Protein AF-A0A2R6JAS1-F1 (afdb_monomer_lite)

Foldseek 3Di:
DDDDDDDDDDDDDDDDDDDDDDDDPPPPPPDPPPDQDPVLLVVLVVLLVVLVVVLVVVLVVLVVQCVPDPDLLSLLLSLVVLLVVLLVVLVVLVVVLVVLVVCVVVVVDDPSNSLSVLLSSLSNLVSSLVSLVVSLVSVVPGDPVSNVVSVHDSVSSVVSSVSSDVSSDDVSVVSNCVSVPDDDDDDQDFDFDDDPLQKTWTWGQDPVRDIDIDIDRPDDQPWLVSLLVVLVVLLVVLCVLCVVVVRSVQLVVLVVLSVVLVVCVVVVVGVSSNVSSVVSNVSSVVSNVVVVVVVVD

Radius of gyration: 31.48 Å; chains: 1; bounding box: 97×40×81 Å

pLDDT: mean 71.3, std 21.75, range [27.28, 97.25]

Secondary structure (DSSP, 8-state):
----PPP---------------------------S--HHHHHHHHHHHHHHHHHHHHHHHHHHHHHHH--SHHHHHHHHHHHHHHHHHHHHHHHHHHHHHHHHHHHT-S-HHHHHHHHHHHHHHHHHHHHHHHHHHHHHHTS-HHHHHHTT--HHHHHHHHHHHHHHSTHHHHHHHHHHHT--SSS--EEEEEEETTTEEEEEEE-TTS-EEEEEEE----SSHHHHHHHHHHHHHHHHHHHHHHT-TTTTHHHHHHHHHHHHHHHTT-HHHHHHHHHHHHHHHHHHHHHHHHTT--

Sequence (297 aa):
MNRSGPIVALLVVVGTLVVPAAGVVAQDESTSNDEVAPGERLSGVVGVQAAELEGEIETRAYEAEIEAAESDDERAERVAERTEQLDERLADLREERAELLEERREGELTEGEYRAEIAALEAETDTVQAQLNETNETAAGLPEETLAANGVDATAIRTLGQEADNLSGAEVSALARSIAGNETGEVDVEVAVQRGNGVVEVAVERENGEREVETEFEGEPDNASEAVALAETRVAFAEERLNDSGNASELADARATLEAADAALENGSEERALELAEEASETAEEAVEEREDEREE

Structure (mmCIF, N/CA/C/O backbone):
data_AF-A0A2R6JAS1-F1
#
_entry.id   AF-A0A2R6JAS1-F1
#
loop_
_atom_site.group_PDB
_atom_site.id
_atom_site.type_symbol
_atom_site.label_atom_id
_atom_site.label_alt_id
_atom_site.label_comp_id
_atom_site.label_asym_id
_atom_site.label_entity_id
_atom_site.label_seq_id
_atom_site.pdbx_PDB_ins_code
_atom_site.Cartn_x
_atom_site.Cartn_y
_atom_site.Cartn_z
_atom_site.occupancy
_atom_site.B_iso_or_equiv
_atom_site.auth_seq_id
_atom_site.auth_comp_id
_atom_site.auth_asym_id
_atom_site.auth_atom_id
_atom_site.pdbx_PDB_model_num
ATOM 1 N N . MET A 1 1 ? -43.463 -18.014 -24.842 1.00 35.56 1 MET A N 1
ATOM 2 C CA . MET A 1 1 ? -43.285 -18.011 -26.311 1.00 35.56 1 MET A CA 1
ATOM 3 C C . MET A 1 1 ? -42.970 -16.588 -26.753 1.00 35.56 1 MET A C 1
ATOM 5 O O . MET A 1 1 ? -43.820 -15.736 -26.563 1.00 35.56 1 MET A O 1
ATOM 9 N N . ASN A 1 2 ? -41.737 -16.396 -27.241 1.00 35.38 2 ASN A N 1
ATOM 10 C CA . ASN A 1 2 ? -41.169 -15.373 -28.148 1.00 35.38 2 ASN A CA 1
ATOM 11 C C . ASN A 1 2 ? -41.574 -13.896 -27.946 1.00 35.38 2 ASN A C 1
ATOM 13 O O . ASN A 1 2 ? -42.734 -13.546 -28.101 1.00 35.38 2 ASN A O 1
ATOM 17 N N . ARG A 1 3 ? -40.662 -13.014 -27.500 1.00 43.41 3 ARG A N 1
ATOM 18 C CA . ARG A 1 3 ? -39.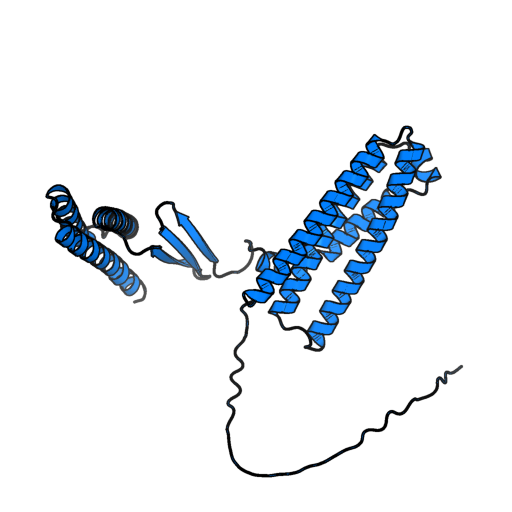557 -12.342 -28.241 1.00 43.41 3 ARG A CA 1
ATOM 19 C C . ARG A 1 3 ? -40.031 -11.482 -29.418 1.00 43.41 3 ARG A C 1
ATOM 21 O O . ARG A 1 3 ? -40.365 -12.040 -30.456 1.00 43.41 3 ARG A O 1
ATOM 28 N N . SER A 1 4 ? -39.897 -10.159 -29.276 1.00 43.59 4 SER A N 1
ATOM 29 C CA . SER A 1 4 ? -39.594 -9.228 -30.379 1.00 43.59 4 SER A CA 1
ATOM 30 C C . SER A 1 4 ? -39.392 -7.803 -29.842 1.00 43.59 4 SER A C 1
ATOM 32 O O . SER A 1 4 ? -40.363 -7.085 -29.615 1.00 43.59 4 SER A O 1
ATOM 34 N N . GLY A 1 5 ? -38.129 -7.420 -29.627 1.00 40.50 5 GLY A N 1
ATOM 35 C CA . GLY A 1 5 ? -37.699 -6.021 -29.519 1.00 40.50 5 GLY A CA 1
ATOM 36 C C . GLY A 1 5 ? -37.338 -5.470 -30.911 1.00 40.50 5 GLY A C 1
ATOM 37 O O . GLY A 1 5 ? -36.976 -6.261 -31.787 1.00 40.50 5 GLY A O 1
ATOM 38 N N . PRO A 1 6 ? -37.490 -4.157 -31.160 1.00 55.59 6 PRO A N 1
ATOM 39 C CA . PRO A 1 6 ? -37.300 -3.572 -32.481 1.00 55.59 6 PRO A CA 1
ATOM 40 C C . PRO A 1 6 ? -35.820 -3.403 -32.853 1.00 55.59 6 PRO A C 1
ATOM 42 O O . PRO A 1 6 ? -35.007 -2.913 -32.079 1.00 55.59 6 PRO A O 1
ATOM 45 N N . ILE A 1 7 ? -35.525 -3.790 -34.093 1.00 42.62 7 ILE A N 1
ATOM 46 C CA . ILE A 1 7 ? -34.269 -3.600 -34.821 1.00 42.62 7 ILE A CA 1
ATOM 47 C C . ILE A 1 7 ? -34.120 -2.112 -35.159 1.00 42.62 7 ILE A C 1
ATOM 49 O O . ILE A 1 7 ? -34.937 -1.571 -35.907 1.00 42.62 7 ILE A O 1
ATOM 53 N N . VAL A 1 8 ? -33.069 -1.462 -34.659 1.00 39.56 8 VAL A N 1
ATOM 54 C CA . VAL A 1 8 ? -32.594 -0.181 -35.197 1.00 39.56 8 VAL A CA 1
ATOM 55 C C . VAL A 1 8 ? -31.454 -0.492 -36.157 1.00 39.56 8 VAL A C 1
ATOM 57 O O . VAL A 1 8 ? -30.347 -0.837 -35.760 1.00 39.56 8 VAL A O 1
ATOM 60 N N . ALA A 1 9 ? -31.776 -0.431 -37.446 1.00 38.94 9 ALA A N 1
ATOM 61 C CA . ALA A 1 9 ? -30.828 -0.541 -38.540 1.00 38.94 9 ALA A CA 1
ATOM 62 C C . ALA A 1 9 ? -30.083 0.793 -38.694 1.00 38.94 9 ALA A C 1
ATOM 64 O O . ALA A 1 9 ? -30.676 1.776 -39.143 1.00 38.94 9 ALA A O 1
ATOM 65 N N . LEU A 1 10 ? -28.797 0.830 -38.333 1.00 36.72 10 LEU A N 1
ATOM 66 C CA . LEU A 1 10 ? -27.911 1.929 -38.705 1.00 36.72 10 LEU A CA 1
ATOM 67 C C . LEU A 1 10 ? -27.260 1.608 -40.057 1.00 36.72 10 LEU A C 1
ATOM 69 O O . LEU A 1 10 ? -26.693 0.541 -40.281 1.00 36.72 10 LEU A O 1
ATOM 73 N N . LEU A 1 11 ? -27.452 2.534 -40.986 1.00 35.75 11 LEU A N 1
ATOM 74 C CA . LEU A 1 11 ? -27.274 2.394 -42.422 1.00 35.75 11 LEU A CA 1
ATOM 75 C C . LEU A 1 11 ? -25.818 2.728 -42.790 1.00 35.75 11 LEU A C 1
ATOM 77 O O . LEU A 1 11 ? -25.407 3.882 -42.711 1.00 35.75 11 LEU A O 1
ATOM 81 N N . VAL A 1 12 ? -25.045 1.716 -43.194 1.00 38.56 12 VAL A N 1
ATOM 82 C CA . VAL A 1 12 ? -23.675 1.861 -43.713 1.00 38.56 12 VAL A CA 1
ATOM 83 C C . VAL A 1 12 ? -23.715 2.544 -45.082 1.00 38.56 12 VAL A C 1
ATOM 85 O O . VAL A 1 12 ? -24.264 1.998 -46.041 1.00 38.56 12 VAL A O 1
ATOM 88 N N . VAL A 1 13 ? -23.109 3.728 -45.193 1.00 38.19 13 VAL A N 1
ATOM 89 C CA . VAL A 1 13 ? -22.824 4.373 -46.481 1.00 38.19 13 VAL A CA 1
ATOM 90 C C . VAL A 1 13 ? -21.400 4.019 -46.895 1.00 38.19 13 VAL A C 1
ATOM 92 O O . VAL A 1 13 ? -20.424 4.519 -46.347 1.00 38.19 13 VAL A O 1
ATOM 95 N N . VAL A 1 14 ? -21.311 3.143 -47.893 1.00 46.09 14 VAL A N 1
ATOM 96 C CA . VAL A 1 14 ? -20.088 2.801 -48.623 1.00 46.09 14 VAL A CA 1
ATOM 97 C C . VAL A 1 14 ? -19.711 3.973 -49.531 1.00 46.09 14 VAL A C 1
ATOM 99 O O . VAL A 1 14 ? -20.424 4.277 -50.487 1.00 46.09 14 VAL A O 1
ATOM 102 N N . GLY A 1 15 ? -18.580 4.616 -49.246 1.00 33.72 15 GLY A N 1
ATOM 103 C CA . GLY A 1 15 ? -17.929 5.582 -50.130 1.00 33.72 15 GLY A CA 1
ATOM 104 C C . GLY A 1 15 ? -16.595 5.033 -50.623 1.00 33.72 15 GLY A C 1
ATOM 105 O O . GLY A 1 15 ? -15.567 5.239 -49.991 1.00 33.72 15 GLY A O 1
ATOM 106 N N . THR A 1 16 ? -16.597 4.324 -51.751 1.00 37.81 16 THR A N 1
ATOM 107 C CA . THR A 1 16 ? -15.373 3.902 -52.445 1.00 37.81 16 THR A CA 1
ATOM 108 C C . THR A 1 16 ? -14.732 5.088 -53.166 1.00 37.81 16 THR A C 1
ATOM 110 O O . THR A 1 16 ? -15.291 5.579 -54.149 1.00 37.81 16 THR A O 1
ATOM 113 N N . LEU A 1 17 ? -13.533 5.490 -52.747 1.00 34.22 17 LEU A N 1
ATOM 114 C CA . LEU A 1 17 ? -12.597 6.249 -53.578 1.00 34.22 17 LEU A CA 1
ATOM 115 C C . LEU A 1 17 ? -11.364 5.381 -53.835 1.00 34.22 17 LEU A C 1
ATOM 117 O O . LEU A 1 17 ? -10.532 5.169 -52.962 1.00 34.22 17 LEU A O 1
ATOM 121 N N . VAL A 1 18 ? -11.284 4.857 -55.058 1.00 41.06 18 VAL A N 1
ATOM 122 C CA . VAL A 1 18 ? -10.095 4.203 -55.609 1.00 41.06 18 VAL A CA 1
ATOM 123 C C . VAL A 1 18 ? -9.210 5.288 -56.217 1.00 41.06 18 VAL A C 1
ATOM 125 O O . VAL A 1 18 ? -9.622 5.953 -57.168 1.00 41.06 18 VAL A O 1
ATOM 128 N N . VAL A 1 19 ? -7.985 5.428 -55.713 1.00 39.75 19 VAL A N 1
ATOM 129 C CA . VAL A 1 19 ? -6.887 6.128 -56.392 1.00 39.75 19 VAL A CA 1
ATOM 130 C C . VAL A 1 19 ? -5.668 5.200 -56.365 1.00 39.75 19 VAL A C 1
ATOM 132 O O . VAL A 1 19 ? -5.199 4.874 -55.278 1.00 39.75 19 VAL A O 1
ATOM 135 N N . PRO A 1 20 ? -5.148 4.737 -57.516 1.00 41.22 20 PRO A N 1
ATOM 136 C CA . PRO A 1 20 ? -3.904 3.985 -57.562 1.00 41.22 20 PRO A CA 1
ATOM 137 C C . PRO A 1 20 ? -2.738 4.928 -57.884 1.00 41.22 20 PRO A C 1
ATOM 139 O O . PRO A 1 20 ? -2.804 5.634 -58.888 1.00 41.22 20 PRO A O 1
ATOM 142 N N . ALA A 1 21 ? -1.664 4.907 -57.090 1.00 33.75 21 ALA A N 1
ATOM 143 C CA . ALA A 1 21 ? -0.288 5.077 -57.578 1.00 33.75 21 ALA A CA 1
ATOM 144 C C . ALA A 1 21 ? 0.748 4.988 -56.444 1.00 33.75 21 ALA A C 1
ATOM 146 O O . ALA A 1 21 ? 0.688 5.743 -55.484 1.00 33.75 21 ALA A O 1
ATOM 147 N N . ALA A 1 22 ? 1.754 4.143 -56.691 1.00 33.84 22 ALA A N 1
ATOM 148 C CA . ALA A 1 22 ? 3.134 4.238 -56.211 1.00 33.84 22 ALA A CA 1
ATOM 149 C C . ALA A 1 22 ? 3.424 3.966 -54.719 1.00 33.84 22 ALA A C 1
ATOM 151 O O . ALA A 1 22 ? 3.497 4.865 -53.897 1.00 33.84 22 ALA A O 1
ATOM 152 N N . GLY A 1 23 ? 3.712 2.689 -54.448 1.00 39.72 23 GLY A N 1
ATOM 153 C CA . GLY A 1 23 ? 4.966 2.232 -53.839 1.00 39.72 23 GLY A CA 1
ATOM 154 C C . GLY A 1 23 ? 5.457 2.907 -52.561 1.00 39.72 23 GLY A C 1
ATOM 155 O O . GLY A 1 23 ? 6.224 3.856 -52.636 1.00 39.72 23 GLY A O 1
ATOM 156 N N . VAL A 1 24 ? 5.185 2.257 -51.433 1.00 30.11 24 VAL A N 1
ATOM 157 C CA . VAL A 1 24 ? 6.178 1.980 -50.389 1.00 30.11 24 VAL A CA 1
ATOM 158 C C . VAL A 1 24 ? 5.886 0.574 -49.869 1.00 30.11 24 VAL A C 1
ATOM 160 O O . VAL A 1 24 ? 4.744 0.247 -49.552 1.00 30.11 24 VAL A O 1
ATOM 163 N N . VAL A 1 25 ? 6.893 -0.296 -49.873 1.00 34.41 25 VAL A N 1
ATOM 164 C CA . VAL A 1 25 ? 6.851 -1.538 -49.100 1.00 34.41 25 VAL A CA 1
ATOM 165 C C . VAL A 1 25 ? 7.075 -1.093 -47.661 1.00 34.41 25 VAL A C 1
ATOM 167 O O . VAL A 1 25 ? 8.206 -0.806 -47.286 1.00 34.41 25 VAL A O 1
ATOM 170 N N . ALA A 1 26 ? 5.993 -0.937 -46.901 1.00 31.34 26 ALA A N 1
ATOM 171 C CA . ALA A 1 26 ? 6.083 -0.929 -45.451 1.00 31.34 26 ALA A CA 1
ATOM 172 C C . ALA A 1 26 ? 6.294 -2.389 -45.050 1.00 31.34 26 ALA A C 1
ATOM 174 O O . ALA A 1 26 ? 5.384 -3.214 -45.129 1.00 31.34 26 ALA A O 1
ATOM 175 N N . GLN A 1 27 ? 7.554 -2.712 -44.790 1.00 30.25 27 GLN A N 1
ATOM 176 C CA . GLN A 1 27 ? 7.944 -3.907 -44.075 1.00 30.25 27 GLN A CA 1
ATOM 177 C C . GLN A 1 27 ? 7.387 -3.721 -42.663 1.00 30.25 27 GLN A C 1
ATOM 179 O O . GLN A 1 27 ? 7.771 -2.789 -41.962 1.00 30.25 27 GLN A O 1
ATOM 184 N N . ASP A 1 28 ? 6.370 -4.514 -42.351 1.00 27.28 28 ASP A N 1
ATOM 185 C CA . ASP A 1 28 ? 5.750 -4.616 -41.038 1.00 27.28 28 ASP A CA 1
ATOM 186 C C . ASP A 1 28 ? 6.781 -5.271 -40.112 1.00 27.28 28 ASP A C 1
ATOM 188 O O . ASP A 1 28 ? 6.878 -6.493 -40.021 1.00 27.28 28 ASP A O 1
ATOM 192 N N . GLU A 1 29 ? 7.665 -4.449 -39.549 1.00 28.38 29 GLU A N 1
ATOM 193 C CA . GLU A 1 29 ? 8.491 -4.822 -38.409 1.00 28.38 29 GLU A CA 1
ATOM 194 C C . GLU A 1 29 ? 7.571 -4.724 -37.195 1.00 28.38 29 GLU A C 1
ATOM 196 O O . GLU A 1 29 ? 7.313 -3.646 -36.662 1.00 28.38 29 GLU A O 1
ATOM 201 N N . SER A 1 30 ? 7.006 -5.865 -36.811 1.00 33.66 30 SER A N 1
ATOM 202 C CA . SER A 1 30 ? 6.362 -6.051 -35.518 1.00 33.66 30 SER A CA 1
ATOM 203 C C . SER A 1 30 ? 7.436 -5.936 -34.433 1.00 33.66 30 SER A C 1
ATOM 205 O O . SER A 1 30 ? 7.980 -6.935 -33.973 1.00 33.66 30 SER A O 1
ATOM 207 N N . THR A 1 31 ? 7.802 -4.707 -34.076 1.00 30.08 31 THR A N 1
ATOM 208 C CA . THR A 1 31 ? 8.593 -4.420 -32.882 1.00 30.08 31 THR A CA 1
ATOM 209 C C . THR A 1 31 ? 7.668 -4.600 -31.686 1.00 30.08 31 THR A C 1
ATOM 211 O O . THR A 1 31 ? 6.751 -3.802 -31.479 1.00 30.08 31 THR A O 1
ATOM 214 N N . SER A 1 32 ? 7.864 -5.687 -30.942 1.00 36.53 32 SER A N 1
ATOM 215 C CA . SER A 1 32 ? 7.286 -5.858 -29.614 1.00 36.53 32 SER A CA 1
ATOM 216 C C . SER A 1 32 ? 7.699 -4.665 -28.752 1.00 36.53 32 SER A C 1
ATOM 218 O O . SER A 1 32 ? 8.875 -4.494 -28.446 1.00 36.53 32 SER A O 1
ATOM 220 N N . ASN A 1 33 ? 6.741 -3.799 -28.422 1.00 37.12 33 ASN A N 1
ATOM 221 C CA . ASN A 1 33 ? 6.913 -2.774 -27.397 1.00 37.12 33 ASN A CA 1
ATOM 222 C C . ASN A 1 33 ? 6.652 -3.447 -26.043 1.00 37.12 33 ASN A C 1
ATOM 224 O O . ASN A 1 33 ? 5.542 -3.377 -25.521 1.00 37.12 33 ASN A O 1
ATOM 228 N N . ASP A 1 34 ? 7.655 -4.166 -25.538 1.00 43.91 34 ASP A N 1
ATOM 229 C CA . ASP A 1 34 ? 7.648 -4.792 -24.206 1.00 43.91 34 ASP A CA 1
ATOM 230 C C . ASP A 1 34 ? 8.098 -3.820 -23.095 1.00 43.91 34 ASP A C 1
ATOM 232 O O . ASP A 1 34 ? 8.085 -4.158 -21.913 1.00 43.91 34 ASP A O 1
ATOM 236 N N . GLU A 1 35 ? 8.449 -2.581 -23.441 1.00 44.56 35 GLU A N 1
ATOM 237 C CA . GLU A 1 35 ? 8.855 -1.565 -22.475 1.00 44.56 35 GLU A CA 1
ATOM 238 C C . GLU A 1 35 ? 7.701 -0.607 -22.165 1.00 44.56 35 GLU A C 1
ATOM 240 O O . GLU A 1 35 ? 7.279 0.180 -23.011 1.00 44.56 35 GLU A O 1
ATOM 245 N N . VAL A 1 36 ? 7.213 -0.652 -20.918 1.00 49.97 36 VAL A N 1
ATOM 246 C CA . VAL A 1 36 ? 6.286 0.354 -20.372 1.00 49.97 36 VAL A CA 1
ATOM 247 C C . VAL A 1 36 ? 6.952 1.723 -20.484 1.00 49.97 36 VAL A C 1
ATOM 249 O O . VAL A 1 36 ? 8.015 1.941 -19.881 1.00 49.97 36 VAL A O 1
ATOM 252 N N . ALA A 1 37 ? 6.347 2.643 -21.237 1.00 46.44 37 ALA A N 1
ATOM 253 C CA . ALA A 1 37 ? 6.941 3.938 -21.505 1.00 46.44 37 ALA A CA 1
ATOM 254 C C . ALA A 1 37 ? 7.111 4.725 -20.192 1.00 46.44 37 ALA A C 1
ATOM 256 O O . ALA A 1 37 ? 6.275 4.636 -19.288 1.00 46.44 37 ALA A O 1
ATOM 257 N N . PRO A 1 38 ? 8.150 5.570 -20.066 1.00 45.59 38 PRO A N 1
ATOM 258 C CA . PRO A 1 38 ? 8.402 6.340 -18.844 1.00 45.59 38 PRO A CA 1
ATOM 259 C C . PRO A 1 38 ? 7.206 7.184 -18.359 1.00 45.59 38 PRO A C 1
ATOM 261 O O . PRO A 1 38 ? 7.058 7.416 -17.162 1.00 45.59 38 PRO A O 1
ATOM 264 N N . GLY A 1 39 ? 6.333 7.625 -19.274 1.00 44.66 39 GLY A N 1
ATOM 265 C CA . GLY A 1 39 ? 5.096 8.342 -18.943 1.00 44.66 39 GLY A CA 1
ATOM 266 C C . GLY A 1 39 ? 3.975 7.454 -18.383 1.00 44.66 39 GLY A C 1
ATOM 267 O O . GLY A 1 39 ? 3.223 7.913 -17.528 1.00 44.66 39 GLY A O 1
ATOM 268 N N . GLU A 1 40 ? 3.895 6.191 -18.805 1.00 47.22 40 GLU A N 1
ATOM 269 C CA . GLU A 1 40 ? 2.921 5.198 -18.319 1.00 47.22 40 GLU A CA 1
ATOM 270 C C . GLU A 1 40 ? 3.298 4.711 -16.913 1.00 47.22 40 GLU A C 1
ATOM 272 O O . GLU A 1 40 ? 2.441 4.619 -16.036 1.00 47.22 40 GLU A O 1
ATOM 277 N N . ARG A 1 41 ? 4.602 4.548 -16.640 1.00 47.44 41 ARG A N 1
ATOM 278 C CA . ARG A 1 41 ? 5.122 4.275 -15.285 1.00 47.44 41 ARG A CA 1
ATOM 279 C C . ARG A 1 41 ? 4.786 5.401 -14.299 1.00 47.44 41 ARG A C 1
ATOM 281 O O . ARG A 1 41 ? 4.413 5.142 -13.160 1.00 47.44 41 ARG A O 1
ATOM 288 N N . LEU A 1 42 ? 4.885 6.657 -14.741 1.00 44.47 42 LEU A N 1
ATOM 289 C CA . LEU A 1 42 ? 4.541 7.836 -13.935 1.00 44.47 42 LEU A CA 1
ATOM 290 C C . LEU A 1 42 ? 3.036 7.939 -13.638 1.00 44.47 42 LEU A C 1
ATOM 292 O O . LEU A 1 42 ? 2.679 8.376 -12.546 1.00 44.47 42 LEU A O 1
ATOM 296 N N . SER A 1 43 ? 2.163 7.532 -14.566 1.00 47.97 43 SER A N 1
ATOM 297 C CA . SER A 1 43 ? 0.709 7.521 -14.341 1.00 47.97 43 SER A CA 1
ATOM 298 C C . SER A 1 43 ? 0.299 6.429 -13.348 1.00 47.97 43 SER A C 1
ATOM 300 O O . SER A 1 43 ? -0.463 6.709 -12.423 1.00 47.97 43 SER A O 1
ATOM 302 N N . GLY A 1 44 ? 0.891 5.233 -13.458 1.00 49.75 44 GLY A N 1
ATOM 303 C CA . GLY A 1 44 ? 0.678 4.141 -12.502 1.00 49.75 44 GLY A CA 1
ATOM 304 C C . GLY A 1 44 ? 1.130 4.493 -11.080 1.00 49.75 44 GLY A C 1
ATOM 305 O O . GLY A 1 44 ? 0.380 4.303 -10.130 1.00 49.75 44 GLY A O 1
ATOM 306 N N . VAL A 1 45 ? 2.308 5.106 -10.911 1.00 49.62 45 VAL A N 1
ATOM 307 C CA . VAL A 1 45 ? 2.820 5.502 -9.580 1.00 49.62 45 VAL A CA 1
ATOM 308 C C . VAL A 1 45 ? 1.965 6.592 -8.916 1.00 49.62 45 VAL A C 1
ATOM 310 O O . VAL A 1 45 ? 1.801 6.586 -7.696 1.00 49.62 45 VAL A O 1
ATOM 313 N N . VAL A 1 46 ? 1.405 7.527 -9.692 1.00 50.25 46 VAL A N 1
ATOM 314 C CA . VAL A 1 46 ? 0.507 8.567 -9.156 1.00 50.25 46 VAL A CA 1
ATOM 315 C C . VAL A 1 46 ? -0.865 7.988 -8.791 1.00 50.25 46 VAL A C 1
ATOM 317 O O . VAL A 1 46 ? -1.431 8.408 -7.783 1.00 50.25 46 VAL A O 1
ATOM 320 N N . GLY A 1 47 ? -1.376 7.018 -9.555 1.00 49.22 47 GLY A N 1
ATOM 321 C CA . GLY A 1 47 ? -2.605 6.286 -9.224 1.00 49.22 47 GLY A CA 1
ATOM 322 C C . GLY A 1 47 ? -2.470 5.462 -7.941 1.00 49.22 47 GLY A C 1
ATOM 323 O O . GLY A 1 47 ? -3.295 5.595 -7.041 1.00 49.22 47 GLY A O 1
ATOM 324 N N . VAL A 1 48 ? -1.371 4.711 -7.803 1.00 53.47 48 VAL A N 1
ATOM 325 C CA . VAL A 1 48 ? -1.074 3.898 -6.608 1.00 53.47 48 VAL A CA 1
ATOM 326 C C . VAL A 1 48 ? -0.932 4.774 -5.358 1.00 53.47 48 VAL A C 1
ATOM 328 O O . VAL A 1 48 ? -1.581 4.502 -4.355 1.00 53.47 48 VAL A O 1
ATOM 331 N N . GLN A 1 49 ? -0.195 5.891 -5.422 1.00 47.84 49 GLN A N 1
ATOM 332 C CA . GLN A 1 49 ? -0.066 6.797 -4.268 1.00 47.84 49 GLN A CA 1
ATOM 333 C C . GLN A 1 49 ? -1.376 7.492 -3.882 1.00 47.84 49 GLN A C 1
ATOM 335 O O . GLN A 1 49 ? -1.566 7.825 -2.711 1.00 47.84 49 GLN A O 1
ATOM 340 N N . ALA A 1 50 ? -2.267 7.758 -4.840 1.00 52.31 50 ALA A N 1
ATOM 341 C CA . ALA A 1 50 ? -3.579 8.317 -4.537 1.00 52.31 50 ALA A CA 1
ATOM 342 C C . ALA A 1 50 ? -4.460 7.291 -3.807 1.00 52.31 50 ALA A C 1
ATOM 344 O O . ALA A 1 50 ? -5.059 7.645 -2.794 1.00 52.31 50 ALA A O 1
ATOM 345 N N . ALA A 1 51 ? -4.462 6.032 -4.259 1.00 53.81 51 ALA A N 1
ATOM 346 C CA . ALA A 1 51 ? -5.192 4.936 -3.621 1.00 53.81 51 ALA A CA 1
ATOM 347 C C . ALA A 1 51 ? -4.643 4.600 -2.221 1.00 53.81 51 ALA A C 1
ATOM 349 O O . ALA A 1 51 ? -5.414 4.470 -1.272 1.00 53.81 51 ALA A O 1
ATOM 350 N N . GLU A 1 52 ? -3.317 4.553 -2.052 1.00 57.09 52 GLU A N 1
ATOM 351 C CA . GLU A 1 52 ? -2.675 4.343 -0.745 1.00 57.09 52 GLU A CA 1
ATOM 352 C C . GLU A 1 52 ? -2.990 5.485 0.236 1.00 57.09 52 GLU A C 1
ATOM 354 O O . GLU A 1 52 ? -3.273 5.251 1.412 1.00 57.09 52 GLU A O 1
ATOM 359 N N . LEU A 1 53 ? -2.970 6.738 -0.237 1.00 61.06 53 LEU A N 1
ATOM 360 C CA . LEU A 1 53 ? -3.260 7.898 0.604 1.00 61.06 53 LEU A CA 1
ATOM 361 C C . LEU A 1 53 ? -4.744 7.985 0.983 1.00 61.06 53 LEU A C 1
ATOM 363 O O . LEU A 1 53 ? -5.053 8.315 2.129 1.00 61.06 53 LEU A O 1
ATOM 367 N N . GLU A 1 54 ? -5.653 7.720 0.045 1.00 63.69 54 GLU A N 1
ATOM 368 C CA . GLU A 1 54 ? -7.096 7.703 0.307 1.00 63.69 54 GLU A CA 1
ATOM 369 C C . GLU A 1 54 ? -7.453 6.556 1.265 1.00 63.69 54 GLU A C 1
ATOM 371 O O . GLU A 1 54 ? -8.109 6.794 2.282 1.00 63.69 54 GLU A O 1
ATOM 376 N N . GLY A 1 55 ? -6.886 5.363 1.055 1.00 65.12 55 GLY A N 1
ATOM 377 C CA . GLY A 1 55 ? -7.039 4.215 1.949 1.00 65.12 55 GLY A CA 1
ATOM 378 C C . GLY A 1 55 ? -6.538 4.474 3.375 1.00 65.12 55 GLY A C 1
ATOM 379 O O . GLY A 1 55 ? -7.243 4.169 4.336 1.00 65.12 55 GLY A O 1
ATOM 380 N N . GLU A 1 56 ? -5.365 5.092 3.544 1.00 71.06 56 GLU A N 1
ATOM 381 C CA . GLU A 1 56 ? -4.813 5.455 4.862 1.00 71.06 56 GLU A CA 1
ATOM 382 C C . GLU A 1 56 ? -5.684 6.504 5.580 1.00 71.06 56 GLU A C 1
ATOM 384 O O . GLU A 1 56 ? -5.874 6.434 6.799 1.00 71.06 56 GLU A O 1
ATOM 389 N N . ILE A 1 57 ? -6.230 7.485 4.851 1.00 81.88 57 ILE A N 1
ATOM 390 C CA . ILE A 1 57 ? -7.136 8.491 5.427 1.00 81.88 57 ILE A CA 1
ATOM 391 C C . ILE A 1 57 ? -8.420 7.825 5.921 1.00 81.88 57 ILE A C 1
ATOM 393 O O . ILE A 1 57 ? -8.854 8.109 7.041 1.00 81.88 57 ILE A O 1
ATOM 397 N N . GLU A 1 58 ? -9.011 6.946 5.115 1.00 75.94 58 GLU A N 1
ATOM 398 C CA . GLU A 1 58 ? -10.217 6.213 5.488 1.00 75.94 58 GLU A CA 1
ATOM 399 C C . GLU A 1 58 ? -9.993 5.291 6.685 1.00 75.94 58 GLU A C 1
ATOM 401 O O . GLU A 1 58 ? -10.812 5.282 7.603 1.00 75.94 58 GLU A O 1
ATOM 406 N N . THR A 1 59 ? -8.871 4.568 6.722 1.00 79.75 59 THR A N 1
ATOM 407 C CA . THR A 1 59 ? -8.513 3.712 7.859 1.00 79.75 59 THR A CA 1
ATOM 408 C C . THR A 1 59 ? -8.405 4.534 9.141 1.00 79.75 59 THR A C 1
ATOM 410 O O . THR A 1 59 ? -9.053 4.217 10.134 1.00 79.75 59 THR A O 1
ATOM 413 N N . ARG A 1 60 ? -7.692 5.666 9.123 1.00 82.75 60 ARG A N 1
ATOM 414 C CA . ARG A 1 60 ? -7.579 6.534 10.310 1.00 82.75 60 ARG A CA 1
ATOM 415 C C . ARG A 1 60 ? -8.902 7.155 10.732 1.00 82.75 60 ARG A C 1
ATOM 417 O O . ARG A 1 60 ? 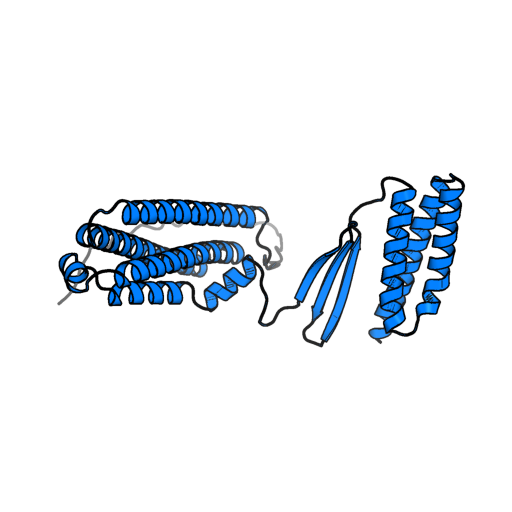-9.117 7.391 11.922 1.00 82.75 60 ARG A O 1
ATOM 424 N N . ALA A 1 61 ? -9.766 7.477 9.772 1.00 86.75 61 ALA A N 1
ATOM 425 C CA . ALA A 1 61 ? -11.106 7.960 10.070 1.00 86.75 61 ALA A CA 1
ATOM 426 C C . ALA A 1 61 ? -11.922 6.866 10.770 1.00 86.75 61 ALA A C 1
ATOM 428 O O . ALA A 1 61 ? -12.498 7.132 11.823 1.00 86.75 61 ALA A O 1
ATOM 429 N N . TYR A 1 62 ? -11.895 5.638 10.248 1.00 88.62 62 TYR A N 1
ATOM 430 C CA . TYR A 1 62 ? -12.557 4.481 10.844 1.00 88.62 62 TYR A CA 1
ATOM 431 C C . TYR A 1 62 ? -12.031 4.166 12.254 1.00 88.62 62 TYR A C 1
ATOM 433 O O . TYR A 1 62 ? -12.824 4.026 13.185 1.00 88.62 62 TYR A O 1
ATOM 441 N N . GLU A 1 63 ? -10.712 4.145 12.461 1.00 88.69 63 GLU A N 1
ATOM 442 C CA . GLU A 1 63 ? -10.113 3.950 13.788 1.00 88.69 63 GLU A CA 1
ATOM 443 C C . GLU A 1 63 ? -10.601 5.013 14.783 1.00 88.69 63 GLU A C 1
ATOM 445 O O . GLU A 1 63 ? -11.083 4.687 15.870 1.00 88.69 63 GLU A O 1
ATOM 450 N N . ALA A 1 64 ? -10.553 6.292 14.395 1.00 90.94 64 ALA A N 1
ATOM 451 C CA . ALA A 1 64 ? -11.024 7.392 15.234 1.00 90.94 64 ALA A CA 1
ATOM 452 C C . ALA A 1 64 ? -12.526 7.282 15.549 1.00 90.94 64 ALA A C 1
ATOM 454 O O . ALA A 1 64 ? -12.974 7.659 16.634 1.00 90.94 64 ALA A O 1
ATOM 455 N N . GLU A 1 65 ? -13.314 6.765 14.613 1.00 89.12 65 GLU A N 1
ATOM 456 C CA . GLU A 1 65 ? -14.739 6.513 14.774 1.00 89.12 65 GLU A CA 1
ATOM 457 C C . GLU A 1 65 ? -15.040 5.370 15.753 1.00 89.12 65 GLU A C 1
ATOM 459 O O . GLU A 1 65 ? -15.909 5.524 16.617 1.00 89.12 65 GLU A O 1
ATOM 464 N N . ILE A 1 66 ? -14.290 4.267 15.681 1.00 93.06 66 ILE A N 1
ATOM 465 C CA . ILE A 1 66 ? -14.370 3.152 16.636 1.00 93.06 66 ILE A CA 1
ATOM 466 C C . ILE A 1 66 ? -13.914 3.576 18.038 1.00 93.06 66 ILE A C 1
ATOM 468 O O . ILE A 1 66 ? -14.521 3.171 19.039 1.00 93.06 66 ILE A O 1
ATOM 472 N N . GLU A 1 67 ? -12.876 4.408 18.133 1.00 91.75 67 GLU A N 1
ATOM 473 C CA . GLU A 1 67 ? -12.403 4.984 19.395 1.00 91.75 67 GLU A CA 1
ATOM 474 C C . GLU A 1 67 ? -13.417 5.954 20.011 1.00 91.75 67 GLU A C 1
ATOM 476 O O . GLU A 1 67 ? -13.572 5.994 21.235 1.00 91.75 67 GLU A O 1
ATOM 481 N N . ALA A 1 68 ? -14.114 6.731 19.176 1.00 91.88 68 ALA A N 1
ATOM 482 C CA . ALA A 1 68 ? -15.127 7.688 19.608 1.00 91.88 68 ALA A CA 1
ATOM 483 C C . ALA A 1 68 ? -16.447 7.030 20.035 1.00 91.88 68 ALA A C 1
ATOM 485 O O . ALA A 1 68 ? -17.205 7.650 20.781 1.00 91.88 68 ALA A O 1
ATOM 486 N N . ALA A 1 69 ? -16.729 5.806 19.580 1.00 94.62 69 ALA A N 1
ATOM 487 C CA . ALA A 1 69 ? -17.930 5.069 19.952 1.00 94.62 69 ALA A CA 1
ATOM 488 C C . ALA A 1 69 ? -17.948 4.750 21.459 1.00 94.62 69 ALA A C 1
ATOM 490 O O . ALA A 1 69 ? -17.039 4.118 22.013 1.00 94.62 69 ALA A O 1
ATOM 491 N N . GLU A 1 70 ? -19.016 5.177 22.133 1.00 92.94 70 GLU A N 1
ATOM 492 C CA . GLU A 1 70 ? -19.175 5.093 23.586 1.00 92.94 70 GLU A CA 1
ATOM 493 C C . GLU A 1 70 ? -19.763 3.741 24.027 1.00 92.94 70 GLU A C 1
ATOM 495 O O . GLU A 1 70 ? -19.746 3.410 25.218 1.00 92.94 70 GLU A O 1
ATOM 500 N N . SER A 1 71 ? -20.279 2.949 23.081 1.00 95.81 71 SER A N 1
ATOM 501 C CA . SER A 1 71 ? -20.940 1.668 23.341 1.00 95.81 71 SER A CA 1
ATOM 502 C C . SER A 1 71 ? -20.628 0.595 22.296 1.00 95.81 71 SER A C 1
ATOM 504 O O . SER A 1 71 ? -20.237 0.891 21.169 1.00 95.81 71 SER A O 1
ATOM 506 N N . ASP A 1 72 ? -20.836 -0.670 22.674 1.00 96.06 72 ASP A N 1
ATOM 507 C CA . ASP A 1 72 ? -20.675 -1.806 21.758 1.00 96.06 72 ASP A CA 1
ATOM 508 C C . ASP A 1 72 ? -21.695 -1.766 20.606 1.00 96.06 72 ASP A C 1
ATOM 510 O O . ASP A 1 72 ? -21.379 -2.217 19.509 1.00 96.06 72 ASP A O 1
ATOM 514 N N . ASP A 1 73 ? -22.890 -1.202 20.834 1.00 97.06 73 ASP A N 1
ATOM 515 C CA . ASP A 1 73 ? -23.903 -0.999 19.789 1.00 97.06 73 ASP A CA 1
ATOM 516 C C . ASP A 1 73 ? -23.414 -0.006 18.726 1.00 97.06 73 ASP A C 1
ATOM 518 O O . ASP A 1 73 ? -23.453 -0.313 17.540 1.00 97.06 73 ASP A O 1
ATOM 522 N N . GLU A 1 74 ? -22.878 1.145 19.144 1.00 96.06 74 GLU A N 1
ATOM 523 C CA . GLU A 1 74 ? -22.319 2.142 18.218 1.00 96.06 74 GLU A CA 1
ATOM 524 C C . GLU A 1 74 ? -21.120 1.585 17.442 1.00 96.06 74 GLU A C 1
ATOM 526 O O . GLU A 1 74 ? -20.988 1.830 16.247 1.00 96.06 74 GLU A O 1
ATOM 531 N N . ARG A 1 75 ? -20.259 0.785 18.085 1.00 96.31 75 ARG A N 1
ATOM 532 C CA . ARG A 1 75 ? -19.156 0.107 17.383 1.00 96.31 75 ARG A CA 1
ATOM 533 C C . ARG A 1 75 ? -19.664 -0.893 16.353 1.00 96.31 75 ARG A C 1
ATOM 535 O O . ARG A 1 75 ? -19.112 -0.961 15.261 1.00 96.31 75 ARG A O 1
ATOM 542 N N . ALA A 1 76 ? -20.699 -1.663 16.683 1.00 97.25 76 ALA A N 1
ATOM 543 C CA . ALA A 1 76 ? -21.284 -2.618 15.750 1.00 97.25 76 ALA A CA 1
ATOM 544 C C . ALA A 1 76 ? -21.958 -1.924 14.555 1.00 97.25 76 ALA A C 1
ATOM 546 O O . ALA A 1 76 ? -21.850 -2.428 13.441 1.00 97.25 76 ALA A O 1
ATOM 547 N N . GLU A 1 77 ? -22.588 -0.764 14.758 1.00 96.31 77 GLU A N 1
ATOM 548 C CA . GLU A 1 77 ? -23.117 0.071 13.670 1.00 96.31 77 GLU A CA 1
ATOM 549 C C . GLU A 1 77 ? -21.997 0.515 12.714 1.00 96.31 77 GLU A C 1
ATOM 551 O O . GLU A 1 77 ? -22.109 0.302 11.509 1.00 96.31 77 GLU A O 1
ATOM 556 N N . ARG A 1 78 ? -20.860 1.002 13.234 1.00 96.12 78 ARG A N 1
ATOM 557 C CA . ARG A 1 78 ? -19.706 1.383 12.390 1.00 96.12 78 ARG A CA 1
ATOM 558 C C . ARG A 1 78 ? -19.078 0.212 11.653 1.00 96.12 78 ARG A C 1
ATOM 560 O O . ARG A 1 78 ? -18.688 0.355 10.499 1.00 96.12 78 ARG A O 1
ATOM 567 N N . VAL A 1 79 ? -19.005 -0.957 12.286 1.00 97.06 79 VAL A N 1
ATOM 568 C CA . VAL A 1 79 ? -18.556 -2.185 11.616 1.00 97.06 79 VAL A CA 1
ATOM 569 C C . VAL A 1 79 ? -19.494 -2.542 10.459 1.00 97.06 79 VAL A C 1
ATOM 571 O O . VAL A 1 79 ? -19.016 -2.926 9.391 1.00 97.06 79 VAL A O 1
ATOM 574 N N . ALA A 1 80 ? -20.812 -2.411 10.642 1.00 96.06 80 ALA A N 1
ATOM 575 C CA . ALA A 1 80 ? -21.790 -2.672 9.587 1.00 96.06 80 ALA A CA 1
ATOM 576 C C . ALA A 1 80 ? -21.618 -1.698 8.412 1.00 96.06 80 ALA A C 1
ATOM 578 O O . ALA A 1 80 ? -21.465 -2.139 7.274 1.00 96.06 80 ALA A O 1
ATOM 579 N N . GLU A 1 81 ? -21.557 -0.395 8.698 1.00 94.38 81 GLU A N 1
ATOM 580 C CA . GLU A 1 81 ? -21.361 0.658 7.695 1.00 94.38 81 GLU A CA 1
ATOM 581 C C . GLU A 1 81 ? -20.045 0.482 6.930 1.00 94.38 81 GLU A C 1
ATOM 583 O O . GLU A 1 81 ? -20.014 0.625 5.708 1.00 94.38 81 GLU A O 1
ATOM 588 N N . ARG A 1 82 ? -18.950 0.154 7.628 1.00 94.62 82 ARG A N 1
ATOM 589 C CA . ARG A 1 82 ? -17.650 -0.078 6.989 1.00 94.62 82 ARG A CA 1
ATOM 590 C C . ARG A 1 82 ? -17.668 -1.328 6.116 1.00 94.62 82 ARG A C 1
ATOM 592 O O . ARG A 1 82 ? -17.102 -1.312 5.031 1.00 94.62 82 ARG A O 1
ATOM 599 N N . THR A 1 83 ? -18.343 -2.389 6.555 1.00 95.81 83 THR A N 1
ATOM 600 C CA . THR A 1 83 ? -18.480 -3.621 5.765 1.00 95.81 83 THR A CA 1
ATOM 601 C C . THR A 1 83 ? -19.243 -3.373 4.462 1.00 95.81 83 THR A C 1
ATOM 603 O O . THR A 1 83 ? -18.819 -3.872 3.426 1.00 95.81 83 THR A O 1
ATOM 606 N N . GLU A 1 84 ? -20.331 -2.596 4.495 1.00 95.00 84 GLU A N 1
ATOM 607 C CA . GLU A 1 84 ? -21.113 -2.248 3.296 1.00 95.00 84 GLU A CA 1
ATOM 608 C C . GLU A 1 84 ? -20.278 -1.432 2.299 1.00 95.00 84 GLU A C 1
ATOM 610 O O . GLU A 1 84 ? -20.218 -1.778 1.123 1.00 95.00 84 GLU A O 1
ATOM 615 N N . GLN A 1 85 ? -19.540 -0.426 2.778 1.00 93.88 85 GLN A N 1
ATOM 616 C CA . GLN A 1 85 ? -18.640 0.375 1.937 1.00 93.88 85 GLN A CA 1
ATOM 617 C C . GLN A 1 85 ? -17.545 -0.471 1.270 1.00 93.88 85 GLN A C 1
ATOM 619 O O . GLN A 1 85 ? -17.251 -0.296 0.089 1.00 93.88 85 GLN A O 1
ATOM 624 N N . LEU A 1 86 ? -16.942 -1.404 2.015 1.00 94.94 86 LEU A N 1
ATOM 625 C CA . LEU A 1 86 ? -15.894 -2.280 1.485 1.00 94.94 86 LEU A CA 1
ATOM 626 C C . LEU A 1 86 ? -16.447 -3.319 0.497 1.00 94.94 86 LEU A C 1
ATOM 628 O O . LEU A 1 86 ? -15.753 -3.669 -0.455 1.00 94.94 86 LEU A O 1
ATOM 632 N N . ASP A 1 87 ? -17.682 -3.797 0.687 1.00 95.12 87 ASP A N 1
ATOM 633 C CA . ASP A 1 87 ? -18.364 -4.669 -0.281 1.00 95.12 87 ASP A CA 1
ATOM 634 C C . ASP A 1 87 ? -18.637 -3.934 -1.601 1.00 95.12 87 ASP A C 1
ATOM 636 O O . ASP A 1 87 ? -18.322 -4.455 -2.673 1.00 95.12 87 ASP A O 1
ATOM 640 N N . GLU A 1 88 ? -19.141 -2.696 -1.529 1.00 94.56 88 GLU A N 1
ATOM 641 C CA . GLU A 1 88 ? -19.347 -1.836 -2.701 1.00 94.56 88 GLU A CA 1
ATOM 642 C C . GLU A 1 88 ? -18.030 -1.580 -3.443 1.00 94.56 88 GLU A C 1
ATOM 644 O O . GLU A 1 88 ? -17.948 -1.839 -4.645 1.00 94.56 88 GLU A O 1
ATOM 649 N N . ARG A 1 89 ? -16.963 -1.188 -2.732 1.00 93.56 89 ARG A N 1
ATOM 650 C CA . ARG A 1 89 ? -15.650 -0.966 -3.359 1.00 93.56 89 ARG A CA 1
ATOM 651 C C . ARG A 1 89 ? -15.119 -2.232 -4.022 1.00 93.56 89 ARG A C 1
ATOM 653 O O . ARG A 1 89 ? -14.615 -2.186 -5.141 1.00 93.56 89 ARG A O 1
ATOM 660 N N . LEU A 1 90 ? -15.260 -3.381 -3.366 1.00 93.81 90 LEU A N 1
ATOM 661 C CA . LEU A 1 90 ? -14.828 -4.651 -3.936 1.00 93.81 90 LEU A CA 1
ATOM 662 C C . LEU A 1 90 ? -15.681 -5.061 -5.150 1.00 93.81 90 LEU A C 1
ATOM 664 O O . LEU A 1 90 ? -15.200 -5.774 -6.029 1.00 93.81 90 LEU A O 1
ATOM 668 N N . ALA A 1 91 ? -16.951 -4.663 -5.225 1.00 92.31 91 ALA A N 1
ATOM 669 C CA . ALA A 1 91 ? -17.775 -4.855 -6.417 1.00 92.31 91 ALA A CA 1
ATOM 670 C C . ALA A 1 91 ? -17.287 -3.992 -7.591 1.00 92.31 91 ALA A C 1
ATOM 672 O O . ALA A 1 91 ? -17.153 -4.529 -8.693 1.00 92.31 91 ALA A O 1
ATOM 673 N N . ASP A 1 92 ? -16.942 -2.728 -7.340 1.00 93.75 92 ASP A N 1
ATOM 674 C CA . ASP A 1 92 ? -16.387 -1.821 -8.352 1.00 93.75 92 ASP A CA 1
ATOM 675 C C . ASP A 1 92 ? -15.069 -2.365 -8.922 1.00 93.75 92 ASP A C 1
ATOM 677 O O . ASP A 1 92 ? -14.925 -2.495 -10.136 1.00 93.75 92 ASP A O 1
ATOM 681 N N . LEU A 1 93 ? -14.147 -2.808 -8.057 1.00 93.19 93 LEU A N 1
ATOM 682 C CA . LEU A 1 93 ? -12.866 -3.393 -8.481 1.00 93.19 93 LEU A CA 1
ATOM 683 C C . LEU A 1 93 ? -13.050 -4.658 -9.338 1.00 93.19 93 LEU A C 1
ATOM 685 O O . LEU A 1 93 ? -12.270 -4.937 -10.250 1.00 93.19 93 LEU A O 1
ATOM 689 N N . ARG A 1 94 ? -14.099 -5.453 -9.087 1.00 90.56 94 ARG A N 1
ATOM 690 C CA . ARG A 1 94 ? -14.420 -6.613 -9.938 1.00 90.56 94 ARG A CA 1
ATOM 691 C C . ARG A 1 94 ? -14.921 -6.195 -11.316 1.00 90.56 94 ARG A C 1
ATOM 693 O O . ARG A 1 94 ? -14.622 -6.893 -12.287 1.00 90.56 94 ARG A O 1
ATOM 700 N N . GLU A 1 95 ? -15.718 -5.133 -11.389 1.00 92.44 95 GLU A N 1
ATOM 701 C CA . GLU A 1 95 ? -16.228 -4.592 -12.650 1.00 92.44 95 GLU A CA 1
ATOM 702 C C . GLU A 1 95 ? -15.086 -3.999 -13.478 1.00 92.44 95 GLU A C 1
ATOM 704 O O . GLU A 1 95 ? -14.915 -4.387 -14.632 1.00 92.44 95 GLU A O 1
ATOM 709 N N . GLU A 1 96 ? -14.230 -3.194 -12.854 1.00 91.88 96 GLU A N 1
ATOM 710 C CA . GLU A 1 96 ? -13.052 -2.587 -13.479 1.00 91.88 96 GLU A CA 1
ATOM 711 C C . GLU A 1 96 ? -12.087 -3.645 -14.028 1.00 91.88 96 GLU A C 1
ATOM 713 O O . GLU A 1 96 ? -11.680 -3.599 -15.188 1.00 91.88 96 GLU A O 1
ATOM 718 N N . ARG A 1 97 ? -11.813 -4.709 -13.262 1.00 88.94 97 ARG A N 1
ATOM 719 C CA . ARG A 1 97 ? -11.006 -5.834 -13.758 1.00 88.94 97 ARG A CA 1
ATOM 720 C C . ARG A 1 97 ? -11.635 -6.504 -14.982 1.00 88.94 97 ARG A C 1
ATOM 722 O O . ARG A 1 97 ? -10.921 -6.971 -15.870 1.00 88.94 97 ARG A O 1
ATOM 729 N N . ALA A 1 98 ? -12.960 -6.638 -15.011 1.00 87.25 98 ALA A N 1
ATOM 730 C CA . ALA A 1 98 ? -13.654 -7.238 -16.145 1.00 87.25 98 ALA A CA 1
ATOM 731 C C . ALA A 1 98 ? -13.582 -6.343 -17.392 1.00 87.25 98 ALA A C 1
ATOM 733 O O . ALA A 1 98 ? -13.434 -6.877 -18.493 1.00 87.25 98 ALA A O 1
ATOM 734 N N . GLU A 1 99 ? -13.642 -5.024 -17.211 1.00 89.38 99 GLU A N 1
ATOM 735 C CA . GLU A 1 99 ? -13.475 -4.019 -18.264 1.00 89.38 99 GLU A CA 1
ATOM 736 C C . GLU A 1 99 ? -12.056 -4.055 -18.842 1.00 89.38 99 GLU A C 1
ATOM 738 O O . GLU A 1 99 ? -11.907 -4.311 -20.036 1.00 89.38 99 GLU A O 1
ATOM 743 N N . LEU A 1 100 ? -11.015 -4.000 -18.002 1.00 87.88 100 LEU A N 1
ATOM 744 C CA . LEU A 1 100 ? -9.611 -4.107 -18.435 1.00 87.88 100 LEU A CA 1
ATOM 745 C C . LEU A 1 100 ? -9.339 -5.388 -19.246 1.00 87.88 100 LEU A C 1
ATOM 747 O O . LEU A 1 100 ? -8.619 -5.380 -20.248 1.00 87.88 100 LEU A O 1
ATOM 751 N N . LEU A 1 101 ? -9.943 -6.514 -18.848 1.00 84.56 101 LEU A N 1
ATOM 752 C CA . LEU A 1 101 ? -9.846 -7.789 -19.572 1.00 84.56 101 LEU A CA 1
ATOM 753 C C . LEU A 1 101 ? -10.590 -7.800 -20.915 1.00 84.56 101 LEU A C 1
ATOM 755 O O . LEU A 1 101 ? -10.265 -8.619 -21.786 1.00 84.56 101 LEU A O 1
ATOM 759 N N . GLU A 1 102 ? -11.634 -6.990 -21.067 1.00 84.44 102 GLU A N 1
ATOM 760 C CA . GLU A 1 102 ? -12.347 -6.813 -22.332 1.00 84.44 102 GLU A CA 1
ATOM 761 C C . GLU A 1 102 ? -11.552 -5.901 -23.262 1.00 84.44 102 GLU A C 1
ATOM 763 O O . GLU A 1 102 ? -11.216 -6.325 -24.365 1.00 84.44 102 GLU A O 1
ATOM 768 N N . GLU A 1 103 ? -11.145 -4.724 -22.789 1.00 86.31 103 GLU A N 1
ATOM 769 C CA . GLU A 1 103 ? -10.372 -3.744 -23.558 1.00 86.31 103 GLU A CA 1
ATOM 770 C C . GLU A 1 103 ? -9.058 -4.349 -24.075 1.00 86.31 103 GLU A C 1
ATOM 772 O O . GLU A 1 103 ? -8.696 -4.200 -25.248 1.00 86.31 103 GLU A O 1
ATOM 777 N N . ARG A 1 104 ? -8.373 -5.153 -23.249 1.00 82.31 104 ARG A N 1
ATOM 778 C CA . ARG A 1 104 ? -7.182 -5.907 -23.668 1.00 82.31 104 ARG A CA 1
ATOM 779 C C . ARG A 1 104 ? -7.478 -6.902 -24.791 1.00 82.31 104 ARG A C 1
ATOM 781 O O . ARG A 1 104 ? -6.659 -7.088 -25.691 1.00 82.31 104 ARG A O 1
ATOM 788 N N . ARG A 1 105 ? -8.638 -7.562 -24.754 1.00 78.25 105 ARG A N 1
ATOM 789 C CA . ARG A 1 105 ? -9.053 -8.556 -25.759 1.00 78.25 105 ARG A CA 1
ATOM 790 C C . ARG A 1 105 ? -9.476 -7.908 -27.069 1.00 78.25 105 ARG A C 1
ATOM 792 O O . ARG A 1 105 ? -9.228 -8.474 -28.134 1.00 78.25 105 ARG A O 1
ATOM 799 N N . GLU A 1 106 ? -10.121 -6.753 -26.988 1.00 91.12 106 GLU A N 1
ATOM 800 C CA . GLU A 1 106 ? -10.513 -5.936 -28.136 1.00 91.12 106 GLU A CA 1
ATOM 801 C C . GLU A 1 106 ? -9.307 -5.210 -28.760 1.00 91.12 106 GLU A C 1
ATOM 803 O O . GLU A 1 106 ? -9.375 -4.773 -29.911 1.00 91.12 106 GLU A O 1
ATOM 808 N N . GLY A 1 107 ? -8.167 -5.200 -28.057 1.00 86.25 107 GLY A N 1
ATOM 809 C CA . GLY A 1 107 ? -6.918 -4.581 -28.493 1.00 86.25 107 GLY A CA 1
ATOM 810 C C . GLY A 1 107 ? -6.908 -3.069 -28.288 1.00 86.25 107 GLY A C 1
ATOM 811 O O . GLY A 1 107 ? -6.144 -2.375 -28.955 1.00 86.25 107 GLY A O 1
ATOM 812 N N . GLU A 1 108 ? -7.777 -2.571 -27.408 1.00 85.50 108 GLU A N 1
ATOM 813 C CA . GLU A 1 108 ? -7.871 -1.164 -27.024 1.00 85.50 108 GLU A CA 1
ATOM 814 C C . GLU A 1 108 ? -6.760 -0.776 -26.037 1.00 85.50 108 GLU A C 1
ATOM 816 O O . GLU A 1 108 ? -6.293 0.358 -26.087 1.00 85.50 108 GLU A O 1
ATOM 821 N N . LEU A 1 109 ? -6.269 -1.738 -25.239 1.00 76.88 109 LEU A N 1
ATOM 822 C CA . LEU A 1 109 ? -5.094 -1.590 -24.372 1.00 76.88 109 LEU A CA 1
ATOM 823 C C . LEU A 1 109 ? -3.877 -2.337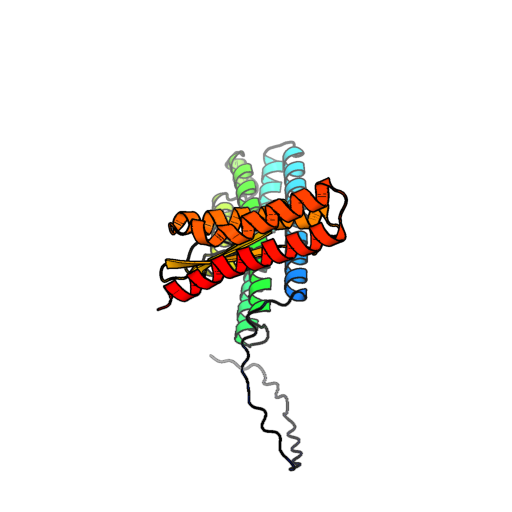 -24.929 1.00 76.88 109 LEU A C 1
ATOM 825 O O . LEU A 1 109 ? -3.948 -3.533 -25.255 1.00 76.88 109 LEU A O 1
ATOM 829 N N . THR A 1 110 ? -2.723 -1.669 -24.968 1.00 81.38 110 THR A N 1
ATOM 830 C CA . THR A 1 110 ? -1.425 -2.328 -25.176 1.00 81.38 110 THR A CA 1
ATOM 831 C C . THR A 1 110 ? -1.062 -3.226 -23.983 1.00 81.38 110 THR A C 1
ATOM 833 O O . THR A 1 110 ? -1.747 -3.244 -22.962 1.00 81.38 110 THR A O 1
ATOM 836 N N . GLU A 1 111 ? -0.024 -4.062 -24.126 1.00 75.06 111 GLU A N 1
ATOM 837 C CA . GLU A 1 111 ? 0.381 -4.962 -23.031 1.00 75.06 111 GLU A CA 1
ATOM 838 C C . GLU A 1 111 ? 0.868 -4.136 -21.839 1.00 75.06 111 GLU A C 1
ATOM 840 O O . GLU A 1 111 ? 0.443 -4.390 -20.720 1.00 75.06 111 GLU A O 1
ATOM 845 N N . GLY A 1 112 ? 1.693 -3.114 -22.087 1.00 73.88 112 GLY A N 1
ATOM 846 C CA . GLY A 1 112 ? 2.209 -2.230 -21.044 1.00 73.88 112 GLY A CA 1
ATOM 847 C C . GLY A 1 112 ? 1.110 -1.486 -20.285 1.00 73.88 112 GLY A C 1
ATOM 848 O O . GLY A 1 112 ? 1.134 -1.482 -19.056 1.00 73.88 112 GLY A O 1
ATOM 849 N N . GLU A 1 113 ? 0.124 -0.928 -20.994 1.00 75.94 113 GLU A N 1
ATOM 850 C CA . GLU A 1 113 ? -1.027 -0.246 -20.380 1.00 75.94 113 GLU A CA 1
ATOM 851 C C . GLU A 1 113 ? -1.852 -1.209 -19.521 1.00 75.94 113 GLU A C 1
ATOM 853 O O . GLU A 1 113 ? -2.075 -0.945 -18.345 1.00 75.94 113 GLU A O 1
ATOM 858 N N . TYR A 1 114 ? -2.224 -2.375 -20.058 1.00 80.81 114 TYR A N 1
ATOM 859 C CA . TYR A 1 114 ? -2.979 -3.374 -19.297 1.00 80.81 114 TYR A CA 1
ATOM 860 C C . TYR A 1 114 ? -2.232 -3.837 -18.043 1.00 80.81 114 TYR A C 1
ATOM 862 O O . TYR A 1 114 ? -2.836 -3.979 -16.981 1.00 80.81 114 TYR A O 1
ATOM 870 N N . ARG A 1 115 ? -0.915 -4.054 -18.148 1.00 78.56 115 ARG A N 1
ATOM 871 C CA . ARG A 1 115 ? -0.086 -4.410 -16.996 1.00 78.56 115 ARG A CA 1
ATOM 872 C C . ARG A 1 115 ? -0.142 -3.314 -15.933 1.00 78.56 115 ARG A C 1
ATOM 874 O O . ARG A 1 115 ? -0.384 -3.628 -14.770 1.00 78.56 115 ARG A O 1
ATOM 881 N N . ALA A 1 116 ? 0.068 -2.055 -16.321 1.00 77.56 116 ALA A N 1
ATOM 882 C CA . ALA A 1 116 ? 0.083 -0.926 -15.393 1.00 77.56 116 ALA A CA 1
ATOM 883 C C . ALA A 1 116 ? -1.255 -0.766 -14.652 1.00 77.56 116 ALA A C 1
ATOM 885 O O . ALA A 1 116 ? -1.252 -0.643 -13.428 1.00 77.56 116 ALA A O 1
ATOM 886 N N . GLU A 1 117 ? -2.378 -0.839 -15.371 1.00 80.31 117 GLU A N 1
ATOM 887 C CA . GLU A 1 117 ? -3.716 -0.699 -14.782 1.00 80.31 117 GLU A CA 1
ATOM 888 C C . GLU A 1 117 ? -4.069 -1.878 -13.863 1.00 80.31 117 GLU A C 1
ATOM 890 O O . GLU A 1 117 ? -4.582 -1.688 -12.761 1.00 80.31 117 GLU A O 1
ATOM 895 N N . ILE A 1 118 ? -3.718 -3.110 -14.249 1.00 82.81 118 ILE A N 1
ATOM 896 C CA . ILE A 1 118 ? -3.933 -4.278 -13.386 1.00 82.81 118 ILE A CA 1
ATOM 897 C C . ILE A 1 118 ? -3.080 -4.231 -12.116 1.00 82.81 118 ILE A C 1
ATOM 899 O O . ILE A 1 118 ? -3.559 -4.640 -11.060 1.00 82.81 118 ILE A O 1
ATOM 903 N N . ALA A 1 119 ? -1.853 -3.711 -12.182 1.00 79.44 119 ALA A N 1
ATOM 904 C CA . ALA A 1 119 ? -1.022 -3.542 -10.993 1.00 79.44 119 ALA A CA 1
ATOM 905 C C . ALA A 1 119 ? -1.596 -2.495 -10.022 1.00 79.44 119 ALA A C 1
ATOM 907 O O . ALA A 1 119 ? -1.528 -2.684 -8.808 1.00 79.44 119 ALA A O 1
ATOM 908 N N . ALA A 1 120 ? -2.191 -1.413 -10.536 1.00 79.81 120 ALA A N 1
ATOM 909 C CA . ALA A 1 120 ? -2.888 -0.434 -9.705 1.00 79.81 120 ALA A CA 1
ATOM 910 C C . ALA A 1 120 ? -4.136 -1.041 -9.036 1.00 79.81 120 ALA A C 1
ATOM 912 O O . ALA A 1 120 ? -4.326 -0.885 -7.829 1.00 79.81 120 ALA A O 1
ATOM 913 N N . LEU A 1 121 ? -4.930 -1.805 -9.795 1.00 85.94 121 LEU A N 1
ATOM 914 C CA . LEU A 1 121 ? -6.107 -2.517 -9.290 1.00 85.94 121 LEU A CA 1
ATOM 915 C C . LEU A 1 121 ? -5.757 -3.528 -8.185 1.00 85.94 121 LEU A C 1
ATOM 917 O O . LEU A 1 121 ? -6.529 -3.708 -7.239 1.00 85.94 121 LEU A O 1
ATOM 921 N N . GLU A 1 122 ? -4.597 -4.183 -8.276 1.00 83.81 122 GLU A N 1
ATOM 922 C CA . GLU A 1 122 ? -4.104 -5.097 -7.239 1.00 83.81 122 GLU A CA 1
ATOM 923 C C . GLU A 1 122 ? -3.779 -4.366 -5.937 1.00 83.81 122 GLU A C 1
ATOM 925 O O . GLU A 1 122 ? -4.292 -4.748 -4.887 1.00 83.81 122 GLU A O 1
ATOM 930 N N . ALA A 1 123 ? -2.995 -3.287 -6.006 1.00 82.38 123 ALA A N 1
ATOM 931 C CA . ALA A 1 123 ? -2.632 -2.501 -4.827 1.00 82.38 123 ALA A CA 1
ATOM 932 C C . ALA A 1 123 ? -3.877 -1.996 -4.074 1.00 82.38 123 ALA A C 1
ATOM 934 O O . ALA A 1 123 ? -3.932 -1.979 -2.838 1.00 82.38 123 ALA A O 1
ATOM 935 N N . GLU A 1 124 ? -4.919 -1.630 -4.818 1.00 84.44 124 GLU A N 1
ATOM 936 C CA . GLU A 1 124 ? -6.186 -1.230 -4.229 1.00 84.44 124 GLU A CA 1
ATOM 937 C C . GLU A 1 124 ? -6.979 -2.406 -3.638 1.00 84.44 124 GLU A C 1
ATOM 939 O O . GLU A 1 124 ? -7.525 -2.302 -2.536 1.00 84.44 124 GLU A O 1
ATOM 944 N N . THR A 1 125 ? -6.997 -3.554 -4.316 1.00 89.25 125 THR A N 1
ATOM 945 C CA . THR A 1 125 ? -7.625 -4.779 -3.799 1.00 89.25 125 THR A CA 1
ATOM 946 C C . THR A 1 125 ? -6.976 -5.233 -2.486 1.00 89.25 125 THR A C 1
ATOM 948 O O . THR A 1 125 ? -7.684 -5.595 -1.542 1.00 89.25 125 THR A O 1
ATOM 951 N N . ASP A 1 126 ? -5.648 -5.157 -2.389 1.00 85.94 126 ASP A N 1
ATOM 952 C CA . ASP A 1 126 ? -4.884 -5.469 -1.177 1.00 85.94 126 ASP A CA 1
ATOM 953 C C . ASP A 1 126 ? -5.224 -4.501 -0.030 1.00 85.94 126 ASP A C 1
ATOM 955 O O . ASP A 1 126 ? -5.378 -4.911 1.126 1.00 85.94 126 ASP A O 1
ATOM 959 N N . THR A 1 127 ? -5.427 -3.219 -0.347 1.00 86.94 127 THR A N 1
ATOM 960 C CA . THR A 1 127 ? -5.874 -2.208 0.623 1.00 86.94 127 THR A CA 1
ATOM 961 C C . THR A 1 127 ? -7.261 -2.546 1.177 1.00 86.94 127 THR A C 1
ATOM 963 O O . THR A 1 127 ? -7.452 -2.578 2.398 1.00 86.94 127 THR A O 1
ATOM 966 N N . VAL A 1 128 ? -8.220 -2.889 0.309 1.00 91.81 128 VAL A N 1
ATOM 967 C CA . VAL A 1 128 ? -9.569 -3.326 0.717 1.00 91.81 128 VAL A CA 1
ATOM 968 C C . VAL A 1 128 ? -9.501 -4.595 1.572 1.00 91.81 128 VAL A C 1
ATOM 970 O O . VAL A 1 128 ? -10.197 -4.708 2.585 1.00 91.81 128 VAL A O 1
ATOM 973 N N . GLN A 1 129 ? -8.631 -5.546 1.220 1.00 91.19 129 GLN A N 1
ATOM 974 C CA . GLN A 1 129 ? -8.431 -6.769 1.997 1.00 91.19 129 GLN A CA 1
ATOM 975 C C . GLN A 1 129 ? -7.918 -6.467 3.414 1.00 91.19 129 GLN A C 1
ATOM 977 O O . GLN A 1 129 ? -8.436 -7.019 4.391 1.00 91.19 129 GLN A O 1
ATOM 982 N N . ALA A 1 130 ? -6.925 -5.584 3.548 1.00 89.56 130 ALA A N 1
ATOM 983 C CA . ALA A 1 130 ? -6.397 -5.167 4.844 1.00 89.56 130 ALA A CA 1
ATOM 984 C C . ALA A 1 130 ? -7.488 -4.523 5.717 1.00 89.56 130 ALA A C 1
ATOM 986 O O . ALA A 1 130 ? -7.652 -4.895 6.881 1.00 89.56 130 ALA A O 1
ATOM 987 N N . GLN A 1 131 ? -8.303 -3.644 5.132 1.00 92.12 131 GLN A N 1
ATOM 988 C CA . GLN A 1 131 ? -9.410 -2.976 5.820 1.00 92.12 131 GLN A CA 1
ATOM 989 C C . GLN A 1 131 ? -10.520 -3.956 6.244 1.00 92.12 131 GLN A C 1
ATOM 991 O O . GLN A 1 131 ? -11.071 -3.837 7.343 1.00 92.12 131 GLN A O 1
ATOM 996 N N . LEU A 1 132 ? -10.829 -4.974 5.432 1.00 93.56 132 LEU A N 1
ATOM 997 C CA . LEU A 1 132 ? -11.767 -6.046 5.798 1.00 93.56 132 LEU A CA 1
ATOM 998 C C . LEU A 1 132 ? -11.242 -6.894 6.966 1.00 93.56 132 LEU A C 1
ATOM 1000 O O . LEU A 1 132 ? -12.015 -7.283 7.847 1.00 93.56 132 LEU A O 1
ATOM 1004 N N . ASN A 1 133 ? -9.934 -7.157 7.009 1.00 92.75 133 ASN A N 1
ATOM 1005 C CA . ASN A 1 133 ? -9.303 -7.880 8.113 1.00 92.75 133 ASN A CA 1
ATOM 1006 C C . ASN A 1 133 ? -9.396 -7.098 9.432 1.00 92.75 133 ASN A C 1
ATOM 1008 O O . ASN A 1 133 ? -9.796 -7.672 10.447 1.00 92.75 133 ASN A O 1
ATOM 1012 N N . GLU A 1 134 ? -9.107 -5.797 9.406 1.00 92.88 134 GLU A N 1
ATOM 1013 C CA . GLU A 1 134 ? -9.228 -4.899 10.563 1.00 92.88 134 GLU A CA 1
ATOM 1014 C C . GLU A 1 134 ? -10.686 -4.758 11.038 1.00 92.88 134 GLU A C 1
ATOM 1016 O O . GLU A 1 134 ? -10.992 -4.846 12.234 1.00 92.88 134 GLU A O 1
ATOM 1021 N N . THR A 1 135 ? -11.623 -4.635 10.094 1.00 93.81 135 THR A N 1
ATOM 1022 C CA . THR A 1 135 ? -13.065 -4.595 10.380 1.00 93.81 135 THR A CA 1
ATOM 1023 C C . THR A 1 135 ? -13.520 -5.891 11.059 1.00 93.81 135 THR A C 1
ATOM 1025 O O . THR A 1 135 ? -14.248 -5.866 12.054 1.00 93.81 135 THR A O 1
ATOM 1028 N N . ASN A 1 136 ? -13.037 -7.046 10.589 1.00 94.69 136 ASN A N 1
ATOM 1029 C CA . ASN A 1 136 ? -13.313 -8.340 11.211 1.00 94.69 136 ASN A CA 1
ATOM 1030 C C . ASN A 1 136 ? -12.650 -8.489 12.597 1.00 94.69 136 ASN A C 1
ATOM 1032 O O . ASN A 1 136 ? -13.230 -9.134 13.473 1.00 94.69 136 ASN A O 1
ATOM 1036 N N . GLU A 1 137 ? -11.469 -7.909 12.825 1.00 94.44 137 GLU A N 1
ATOM 1037 C CA . GLU A 1 137 ? -10.835 -7.871 14.150 1.00 94.44 137 GLU A CA 1
ATOM 1038 C C . GLU A 1 137 ? -11.668 -7.049 15.141 1.00 94.44 137 GLU A C 1
ATOM 1040 O O . GLU A 1 137 ? -11.964 -7.525 16.241 1.00 94.44 137 GLU A O 1
ATOM 1045 N N . THR A 1 138 ? -12.141 -5.875 14.717 1.00 94.12 138 THR A N 1
ATOM 1046 C CA . THR A 1 138 ? -13.062 -5.043 15.505 1.00 94.12 138 THR A CA 1
ATOM 1047 C C . THR A 1 138 ? -14.337 -5.816 15.839 1.00 94.12 138 THR A C 1
ATOM 1049 O O . THR A 1 138 ? -14.729 -5.895 17.005 1.00 94.12 138 THR A O 1
ATOM 1052 N N . ALA A 1 139 ? -14.952 -6.463 14.842 1.00 95.44 139 ALA A N 1
ATOM 1053 C CA . ALA A 1 139 ? -16.150 -7.276 15.028 1.00 95.44 139 ALA A CA 1
ATOM 1054 C C . ALA A 1 139 ? -15.922 -8.412 16.039 1.00 95.44 139 ALA A C 1
ATOM 1056 O O . ALA A 1 139 ? -16.766 -8.660 16.896 1.00 95.44 139 ALA A O 1
ATOM 1057 N N . ALA A 1 140 ? -14.767 -9.082 15.990 1.00 95.31 140 ALA A N 1
ATOM 1058 C CA . ALA A 1 140 ? -14.431 -10.175 16.904 1.00 95.31 140 ALA A CA 1
ATOM 1059 C C . ALA A 1 140 ? -14.307 -9.734 18.376 1.00 95.31 140 ALA A C 1
ATOM 1061 O O . ALA A 1 140 ? -14.409 -10.573 19.274 1.00 95.31 140 ALA A O 1
ATOM 1062 N N . GLY A 1 141 ? -14.096 -8.439 18.628 1.00 94.19 141 GLY A N 1
ATOM 1063 C CA . GLY A 1 141 ? -14.075 -7.846 19.965 1.00 94.19 141 GLY A CA 1
ATOM 1064 C C . GLY A 1 141 ? -15.457 -7.547 20.560 1.00 94.19 141 GLY A C 1
ATOM 1065 O O . GLY A 1 141 ? -15.534 -7.232 21.749 1.00 94.19 141 GLY A O 1
ATOM 1066 N N . LEU A 1 142 ? -16.537 -7.644 19.775 1.00 96.25 142 LEU A N 1
ATOM 1067 C CA . LEU A 1 142 ? -17.890 -7.247 20.175 1.00 96.25 142 LEU A CA 1
ATOM 1068 C C . LEU A 1 142 ? -18.777 -8.452 20.552 1.00 96.25 142 LEU A C 1
ATOM 1070 O O . LEU A 1 142 ? -18.567 -9.567 20.066 1.00 96.25 142 LEU A O 1
ATOM 1074 N N . PRO A 1 143 ? -19.803 -8.263 21.406 1.00 97.19 143 PRO A N 1
ATOM 1075 C CA . PRO A 1 143 ? -20.759 -9.322 21.726 1.00 97.19 143 PRO A CA 1
ATOM 1076 C C . PRO A 1 143 ? -21.543 -9.800 20.492 1.00 97.19 143 PRO A C 1
ATOM 1078 O O . PRO A 1 143 ? -22.110 -8.991 19.760 1.00 97.19 143 PRO A O 1
ATOM 1081 N N . GLU A 1 144 ? -21.673 -11.120 20.307 1.00 93.94 144 GLU A N 1
ATOM 1082 C CA . GLU A 1 144 ? -22.388 -11.712 19.157 1.00 93.94 144 GLU A CA 1
ATOM 1083 C C . GLU A 1 144 ? -23.844 -11.229 19.023 1.00 93.94 144 GLU A C 1
ATOM 1085 O O . GLU A 1 144 ? -24.334 -11.029 17.914 1.00 93.94 144 GLU A O 1
ATOM 1090 N N . GLU A 1 145 ? -24.543 -11.021 20.145 1.00 93.94 145 GLU A N 1
ATOM 1091 C CA . GLU A 1 145 ? -25.922 -10.512 20.146 1.00 93.94 145 GLU A CA 1
ATOM 1092 C C . GLU A 1 145 ? -25.999 -9.079 19.599 1.00 93.94 145 GLU A C 1
ATOM 1094 O O . GLU A 1 145 ? -26.914 -8.759 18.843 1.00 93.94 145 GLU A O 1
ATOM 1099 N N . THR A 1 146 ? -25.011 -8.245 19.931 1.00 96.62 146 THR A N 1
ATOM 1100 C CA . THR A 1 146 ? -24.900 -6.857 19.468 1.00 96.62 146 THR A CA 1
ATOM 1101 C C . THR A 1 146 ? -24.556 -6.795 17.982 1.00 96.62 146 THR A C 1
ATOM 1103 O O . THR A 1 146 ? -25.191 -6.048 17.241 1.00 96.62 146 THR A O 1
ATOM 1106 N N . LEU A 1 147 ? -23.625 -7.632 17.517 1.00 95.19 147 LEU A N 1
ATOM 1107 C CA . LEU A 1 147 ? -23.315 -7.767 16.090 1.00 95.19 147 LEU A CA 1
ATOM 1108 C C . LEU A 1 147 ? -24.562 -8.154 15.288 1.00 95.19 147 LEU A C 1
ATOM 1110 O O . LEU A 1 147 ? -24.932 -7.469 14.338 1.00 95.19 147 LEU A O 1
ATOM 1114 N N . ALA A 1 148 ? -25.266 -9.204 15.721 1.00 93.81 148 ALA A N 1
ATOM 1115 C CA . ALA A 1 148 ? -26.468 -9.683 15.047 1.00 93.81 148 ALA A CA 1
ATOM 1116 C C . ALA A 1 148 ? -27.605 -8.646 15.051 1.00 93.81 148 ALA A C 1
ATOM 1118 O O . ALA A 1 148 ? -28.333 -8.532 14.065 1.00 93.81 148 ALA A O 1
ATOM 1119 N N . ALA A 1 149 ? -27.761 -7.883 16.139 1.00 95.94 149 ALA A N 1
ATOM 1120 C CA . ALA A 1 149 ? -28.754 -6.813 16.229 1.00 95.94 149 ALA A CA 1
ATOM 1121 C C . ALA A 1 149 ? -28.490 -5.674 15.232 1.00 95.94 149 ALA A C 1
ATOM 1123 O O . ALA A 1 149 ? -29.446 -5.091 14.721 1.00 95.94 149 ALA A O 1
ATOM 1124 N N . ASN A 1 150 ? -27.218 -5.411 14.925 1.00 96.62 150 ASN A N 1
ATOM 1125 C CA . ASN A 1 150 ? -26.783 -4.400 13.961 1.00 96.62 150 ASN A CA 1
ATOM 1126 C C . ASN A 1 150 ? -26.557 -4.967 12.546 1.00 96.62 150 ASN A C 1
ATOM 1128 O O . ASN A 1 150 ? -26.081 -4.262 11.667 1.00 96.62 150 ASN A O 1
ATOM 1132 N N . GLY A 1 151 ? -26.916 -6.233 12.298 1.00 93.31 151 GLY A N 1
ATOM 1133 C CA . GLY A 1 151 ? -26.790 -6.846 10.973 1.00 93.31 151 GLY A CA 1
ATOM 1134 C C . GLY A 1 151 ? -25.361 -7.225 10.575 1.00 93.31 151 GLY A C 1
ATOM 1135 O O . GLY A 1 151 ? -25.130 -7.554 9.415 1.00 93.31 151 GLY A O 1
ATOM 1136 N N . VAL A 1 152 ? -24.413 -7.226 11.513 1.00 95.00 152 VAL A N 1
ATOM 1137 C CA . VAL A 1 152 ? -23.025 -7.614 11.252 1.00 95.00 152 VAL A CA 1
ATOM 1138 C C . VAL A 1 152 ? -22.889 -9.136 11.244 1.00 95.00 152 VAL A C 1
ATOM 1140 O O . VAL A 1 152 ? -23.123 -9.801 12.256 1.00 95.00 152 VAL A O 1
ATOM 1143 N N . ASP A 1 153 ? -22.437 -9.688 10.117 1.00 91.50 153 ASP A N 1
ATOM 1144 C CA . ASP A 1 153 ? -22.062 -11.098 9.982 1.00 91.50 153 ASP A CA 1
ATOM 1145 C C . ASP A 1 153 ? -20.546 -11.232 9.781 1.00 91.50 153 ASP A C 1
ATOM 1147 O O . ASP A 1 153 ? -20.014 -11.016 8.693 1.00 91.50 153 ASP A O 1
ATOM 1151 N N . ALA A 1 154 ? -19.835 -11.663 10.825 1.00 88.69 154 ALA A N 1
ATOM 1152 C CA . ALA A 1 154 ? -18.391 -11.891 10.755 1.00 88.69 154 ALA A CA 1
ATOM 1153 C C . ALA A 1 154 ? -17.995 -12.961 9.715 1.00 88.69 154 ALA A C 1
ATOM 1155 O O . ALA A 1 154 ? -16.851 -13.019 9.268 1.00 88.69 154 ALA A O 1
ATOM 1156 N N . THR A 1 155 ? -18.904 -13.860 9.336 1.00 88.75 155 THR A N 1
ATOM 1157 C CA . THR A 1 155 ? -18.670 -14.818 8.245 1.00 88.75 155 THR A CA 1
ATOM 1158 C C . THR A 1 155 ? -18.703 -14.115 6.896 1.00 88.75 155 THR A C 1
ATOM 1160 O O . THR A 1 155 ? -17.873 -14.422 6.041 1.00 88.75 155 THR A O 1
ATOM 1163 N N . ALA A 1 156 ? -19.616 -13.158 6.715 1.00 88.88 156 ALA A N 1
ATOM 1164 C CA . ALA A 1 156 ? -19.692 -12.352 5.504 1.00 88.88 156 ALA A CA 1
ATOM 1165 C C . ALA A 1 156 ? -18.421 -11.510 5.332 1.00 88.88 156 ALA A C 1
ATOM 1167 O O . ALA A 1 156 ? -17.795 -11.602 4.283 1.00 88.88 156 ALA A O 1
ATOM 1168 N N . ILE A 1 157 ? -17.949 -10.830 6.386 1.00 92.38 157 ILE A N 1
ATOM 1169 C CA . ILE A 1 157 ? -16.706 -10.033 6.330 1.00 92.38 157 ILE A CA 1
ATOM 1170 C C . ILE A 1 157 ? -15.507 -10.901 5.910 1.00 92.38 157 ILE A C 1
ATOM 1172 O O . ILE A 1 157 ? -14.748 -10.543 5.013 1.00 92.38 157 ILE A O 1
ATOM 1176 N N . ARG A 1 158 ? -15.359 -12.101 6.492 1.00 89.19 158 ARG A N 1
ATOM 1177 C CA . ARG A 1 158 ? -14.297 -13.045 6.090 1.00 89.19 158 ARG A CA 1
ATOM 1178 C C . ARG A 1 158 ? -14.454 -13.552 4.660 1.00 89.19 158 ARG A C 1
ATOM 1180 O O . ARG A 1 158 ? -13.457 -13.912 4.041 1.00 89.19 158 ARG A O 1
ATOM 1187 N N . THR A 1 159 ? -15.685 -13.666 4.171 1.00 89.19 159 THR A N 1
ATOM 1188 C CA . THR A 1 159 ? -15.958 -14.084 2.791 1.00 89.19 159 THR A CA 1
ATOM 1189 C C . THR A 1 159 ? -15.526 -12.986 1.829 1.00 89.19 159 THR A C 1
ATOM 1191 O O . THR A 1 159 ? -14.773 -13.283 0.912 1.00 89.19 159 THR A O 1
ATOM 1194 N N . LEU A 1 160 ? -15.868 -11.726 2.110 1.00 91.75 160 LEU A N 1
ATOM 1195 C CA . LEU A 1 160 ? -15.391 -10.571 1.345 1.00 91.75 160 LEU A CA 1
ATOM 1196 C C . LEU A 1 160 ? -13.859 -10.509 1.315 1.00 91.75 160 LEU A C 1
ATOM 1198 O O . LEU A 1 160 ? -13.274 -10.353 0.250 1.00 91.75 160 LEU A O 1
ATOM 1202 N N . GLY A 1 161 ? -13.192 -10.733 2.454 1.00 87.56 161 GLY A N 1
ATOM 1203 C CA . GLY A 1 161 ? -11.724 -10.750 2.509 1.00 87.56 161 GLY A CA 1
ATOM 1204 C C . GLY A 1 161 ? -11.093 -11.853 1.647 1.00 87.56 161 GLY A C 1
ATOM 1205 O O . GLY A 1 161 ? -10.059 -11.639 1.021 1.00 87.56 161 GLY A O 1
ATOM 1206 N N . GLN A 1 162 ? -11.735 -13.023 1.559 1.00 85.44 162 GLN A N 1
ATOM 1207 C CA . GLN A 1 162 ? -11.321 -14.091 0.638 1.00 85.44 162 GLN A CA 1
ATOM 1208 C C . GLN A 1 162 ? -11.624 -13.738 -0.819 1.00 85.44 162 GLN A C 1
ATOM 1210 O O . GLN A 1 162 ? -10.891 -14.133 -1.717 1.00 85.44 162 GLN A O 1
ATOM 1215 N N . GLU A 1 163 ? -12.720 -13.043 -1.095 1.00 84.75 163 GLU A N 1
ATOM 1216 C CA . GLU A 1 163 ? -13.045 -12.621 -2.454 1.00 84.75 163 GLU A CA 1
ATOM 1217 C C . GLU A 1 163 ? -12.076 -11.548 -2.964 1.00 84.75 163 GLU A C 1
ATOM 1219 O O . GLU A 1 163 ? -11.703 -11.614 -4.133 1.00 84.75 163 GLU A O 1
ATOM 1224 N N . ALA A 1 164 ? -11.621 -10.636 -2.097 1.00 89.75 164 ALA A N 1
ATOM 1225 C CA . ALA A 1 164 ? -10.533 -9.703 -2.387 1.00 89.75 164 ALA A CA 1
ATOM 1226 C C . ALA A 1 164 ? -9.218 -10.445 -2.678 1.00 89.75 164 ALA A C 1
ATOM 1228 O O . ALA A 1 164 ? -8.608 -10.222 -3.717 1.00 89.75 164 ALA A O 1
ATOM 1229 N N . ASP A 1 165 ? -8.857 -11.429 -1.846 1.00 85.25 165 ASP A N 1
ATOM 1230 C CA . ASP A 1 165 ? -7.683 -12.295 -2.070 1.00 85.25 165 ASP A CA 1
ATOM 1231 C C . ASP A 1 165 ? -7.714 -12.983 -3.446 1.00 85.25 165 ASP A C 1
ATOM 1233 O O . ASP A 1 165 ? -6.735 -13.018 -4.186 1.00 85.25 165 ASP A O 1
ATOM 1237 N N . ASN A 1 166 ? -8.883 -13.506 -3.830 1.00 82.31 166 ASN A N 1
ATOM 1238 C CA . ASN A 1 166 ? -9.065 -14.155 -5.126 1.00 82.31 166 ASN A CA 1
ATOM 1239 C C . ASN A 1 166 ? -9.001 -13.165 -6.298 1.00 82.31 166 ASN A C 1
ATOM 1241 O O . ASN A 1 166 ? -8.623 -13.564 -7.401 1.00 82.31 166 ASN A O 1
ATOM 1245 N N . LEU A 1 167 ? -9.397 -11.907 -6.085 1.00 82.00 167 LEU A N 1
ATOM 1246 C CA . LEU A 1 167 ? -9.340 -10.855 -7.098 1.00 82.00 167 LEU A CA 1
ATOM 1247 C C . LEU A 1 167 ? -7.892 -10.413 -7.371 1.00 82.00 167 LEU A C 1
ATOM 1249 O O . LEU A 1 167 ? -7.541 -10.221 -8.535 1.00 82.00 167 LEU A O 1
ATOM 1253 N N . SER A 1 168 ? -7.067 -10.376 -6.320 1.00 71.06 168 SER A N 1
ATOM 1254 C CA . SER A 1 168 ? -5.611 -10.140 -6.341 1.00 71.06 168 SER A CA 1
ATOM 1255 C C . SER A 1 168 ? -4.802 -11.347 -6.869 1.00 71.06 168 SER A C 1
ATOM 1257 O O . SER A 1 168 ? -3.610 -11.238 -7.114 1.00 71.06 168 SER A O 1
ATOM 1259 N N . GLY A 1 169 ? -5.450 -12.501 -7.104 1.00 64.12 169 GLY A N 1
ATOM 1260 C CA . GLY A 1 169 ? -4.832 -13.826 -7.268 1.00 64.12 169 GLY A CA 1
ATOM 1261 C C . GLY A 1 169 ? -3.610 -13.970 -8.197 1.00 64.12 169 GLY A C 1
ATOM 1262 O O . GLY A 1 169 ? -3.317 -13.140 -9.043 1.00 64.12 169 GLY A O 1
ATOM 1263 N N . ALA A 1 170 ? -2.936 -15.124 -8.104 1.00 54.41 170 ALA A N 1
ATOM 1264 C CA . ALA A 1 170 ? -1.554 -15.362 -8.562 1.00 54.41 170 ALA A CA 1
ATOM 1265 C C . ALA A 1 170 ? -1.138 -14.867 -9.969 1.00 54.41 170 ALA A C 1
ATOM 1267 O O . ALA A 1 170 ? 0.030 -14.553 -10.173 1.00 54.41 170 ALA A O 1
ATOM 1268 N N . GLU A 1 171 ? -2.047 -14.831 -10.944 1.00 49.03 171 GLU A N 1
ATOM 1269 C CA . GLU A 1 171 ? -1.763 -14.355 -12.309 1.00 49.03 171 GLU A CA 1
ATOM 1270 C C . GLU A 1 171 ? -1.667 -12.816 -12.374 1.00 49.03 171 GLU A C 1
ATOM 1272 O O . GLU A 1 171 ? -0.880 -12.278 -13.148 1.00 49.03 171 GLU A O 1
ATOM 1277 N N . VAL A 1 172 ? -2.422 -12.124 -11.514 1.00 54.75 172 VAL A N 1
ATOM 1278 C CA . VAL A 1 172 ? -2.402 -10.668 -11.302 1.00 54.75 172 VAL A CA 1
ATOM 1279 C C . VAL A 1 172 ? -1.218 -10.299 -10.413 1.00 54.75 172 VAL A C 1
ATOM 1281 O O . VAL A 1 172 ? -0.392 -9.505 -10.859 1.00 54.75 172 VAL A O 1
ATOM 1284 N N . SER A 1 173 ? -1.011 -11.024 -9.302 1.00 51.28 173 SER A N 1
ATOM 1285 C CA . SER A 1 173 ? 0.180 -10.847 -8.462 1.00 51.28 173 SER A CA 1
ATOM 1286 C C . SER A 1 173 ? 1.481 -11.010 -9.230 1.00 51.28 173 SER A C 1
ATOM 1288 O O . SER A 1 173 ? 2.421 -10.283 -8.956 1.00 51.28 173 SER A O 1
ATOM 1290 N N . ALA A 1 174 ? 1.574 -11.934 -10.195 1.00 49.66 174 ALA A N 1
ATOM 1291 C CA . ALA A 1 174 ? 2.757 -12.072 -11.050 1.00 49.66 174 ALA A CA 1
ATOM 1292 C C . ALA A 1 174 ? 2.969 -10.846 -11.956 1.00 49.66 174 ALA A C 1
ATOM 1294 O O . ALA A 1 174 ? 4.107 -10.440 -12.196 1.00 49.66 174 ALA A O 1
ATOM 1295 N N . LEU A 1 175 ? 1.882 -10.226 -12.422 1.00 43.41 175 LEU A N 1
ATOM 1296 C CA . LEU A 1 175 ? 1.904 -9.029 -13.256 1.00 43.41 175 LEU A CA 1
ATOM 1297 C C . LEU A 1 175 ? 2.293 -7.789 -12.443 1.00 43.41 175 LEU A C 1
ATOM 1299 O O . LEU A 1 175 ? 3.188 -7.055 -12.862 1.00 43.41 175 LEU A O 1
ATOM 1303 N N . ALA A 1 176 ? 1.724 -7.596 -11.250 1.00 48.31 176 ALA A N 1
ATOM 1304 C CA . ALA A 1 176 ? 2.168 -6.539 -10.348 1.00 48.31 176 ALA A CA 1
ATOM 1305 C C . ALA A 1 176 ? 3.572 -6.805 -9.813 1.00 48.31 176 ALA A C 1
ATOM 1307 O O . ALA A 1 176 ? 4.345 -5.863 -9.727 1.00 48.31 176 ALA A O 1
ATOM 1308 N N . ARG A 1 177 ? 3.985 -8.057 -9.558 1.00 47.84 177 ARG A N 1
ATOM 1309 C CA . ARG A 1 177 ? 5.392 -8.395 -9.256 1.00 47.84 177 ARG A CA 1
ATOM 1310 C C . ARG A 1 177 ? 6.319 -8.019 -10.408 1.00 47.84 177 ARG A C 1
ATOM 1312 O O . ARG A 1 177 ? 7.419 -7.539 -10.164 1.00 47.84 177 ARG A O 1
ATOM 1319 N N . SER A 1 178 ? 5.881 -8.205 -11.653 1.00 42.12 178 SER A N 1
ATOM 1320 C CA . SER A 1 178 ? 6.655 -7.813 -12.836 1.00 42.12 178 SER A CA 1
ATOM 1321 C C . SER A 1 178 ? 6.765 -6.291 -13.004 1.00 42.12 178 SER A C 1
ATOM 1323 O O . SER A 1 178 ? 7.720 -5.816 -13.610 1.00 42.12 178 SER A O 1
ATOM 1325 N N . ILE A 1 179 ? 5.828 -5.521 -12.432 1.00 46.12 179 ILE A N 1
ATOM 1326 C CA . ILE A 1 179 ? 5.803 -4.049 -12.494 1.00 46.12 179 ILE A CA 1
ATOM 1327 C C . ILE A 1 179 ? 6.454 -3.390 -11.277 1.00 46.12 179 ILE A C 1
ATOM 1329 O O . ILE A 1 179 ? 7.268 -2.484 -11.432 1.00 46.12 179 ILE A O 1
ATOM 1333 N N . ALA A 1 180 ? 6.097 -3.832 -10.073 1.00 42.88 180 ALA A N 1
ATOM 1334 C CA . ALA A 1 180 ? 6.654 -3.399 -8.795 1.00 42.88 180 ALA A CA 1
ATOM 1335 C C . ALA A 1 180 ? 8.063 -3.966 -8.554 1.00 42.88 180 ALA A C 1
ATOM 1337 O O . ALA A 1 180 ? 8.758 -3.516 -7.647 1.00 42.88 180 ALA A O 1
ATOM 1338 N N . GLY A 1 181 ? 8.480 -4.928 -9.385 1.00 44.25 181 GLY A N 1
ATOM 1339 C CA . GLY A 1 181 ? 9.757 -5.618 -9.323 1.00 44.25 181 GLY A CA 1
ATOM 1340 C C . GLY A 1 181 ? 9.793 -6.610 -8.169 1.00 44.25 181 GLY A C 1
ATOM 1341 O O . GLY A 1 181 ? 9.961 -6.215 -7.020 1.00 44.25 181 GLY A O 1
ATOM 1342 N N . ASN A 1 182 ? 9.671 -7.911 -8.449 1.00 34.78 182 ASN A N 1
ATOM 1343 C CA . ASN A 1 182 ? 10.204 -8.928 -7.550 1.00 34.78 182 ASN A CA 1
ATOM 1344 C C . ASN A 1 182 ? 10.332 -10.326 -8.155 1.00 34.78 182 ASN A C 1
ATOM 1346 O O . ASN A 1 182 ? 9.406 -10.866 -8.750 1.00 34.78 182 ASN A O 1
ATOM 1350 N N . GLU A 1 183 ? 11.492 -10.891 -7.826 1.00 44.78 183 GLU A N 1
ATOM 1351 C CA . GLU A 1 183 ? 11.779 -12.224 -7.295 1.00 44.78 183 GLU A CA 1
ATOM 1352 C C . GLU A 1 183 ? 10.770 -13.365 -7.530 1.00 44.78 183 GLU A C 1
ATOM 1354 O O . GLU A 1 183 ? 9.563 -13.295 -7.307 1.00 44.78 183 GLU A O 1
ATOM 1359 N N . THR A 1 184 ? 11.362 -14.533 -7.755 1.00 41.56 184 THR A N 1
ATOM 1360 C CA . THR A 1 184 ? 10.757 -15.871 -7.742 1.00 41.56 184 THR A CA 1
ATOM 1361 C C . THR A 1 184 ? 9.861 -16.226 -8.923 1.00 41.56 184 THR A C 1
ATOM 1363 O O . THR A 1 184 ? 8.638 -16.244 -8.838 1.00 41.56 184 THR A O 1
ATOM 1366 N N . GLY A 1 185 ? 10.539 -16.713 -9.961 1.00 36.34 185 GLY A N 1
ATOM 1367 C CA . GLY A 1 185 ? 10.004 -17.696 -10.894 1.00 36.34 185 GLY A CA 1
ATOM 1368 C C . GLY A 1 185 ? 10.295 -17.322 -12.332 1.00 36.34 185 GLY A C 1
ATOM 1369 O O . GLY A 1 185 ? 9.459 -16.685 -12.950 1.00 36.34 185 GLY A O 1
ATOM 1370 N N . GLU A 1 186 ? 11.454 -17.768 -12.828 1.00 42.47 186 GLU A N 1
ATOM 1371 C CA . GLU A 1 186 ? 11.847 -17.744 -14.248 1.00 42.47 186 GLU A CA 1
ATOM 1372 C C . GLU A 1 186 ? 12.137 -16.338 -14.793 1.00 42.47 186 GLU A C 1
ATOM 1374 O O . GLU A 1 186 ? 11.306 -15.730 -15.456 1.00 42.47 186 GLU A O 1
ATOM 1379 N N . VAL A 1 187 ? 13.330 -15.805 -14.509 1.00 34.06 187 VAL A N 1
ATOM 1380 C CA . VAL A 1 187 ? 13.779 -14.530 -15.087 1.00 34.06 187 VAL A CA 1
ATOM 1381 C C . VAL A 1 187 ? 15.293 -14.574 -15.284 1.00 34.06 187 VAL A C 1
ATOM 1383 O O . VAL A 1 187 ? 16.000 -15.022 -14.381 1.00 34.06 187 VAL A O 1
ATOM 1386 N N . ASP A 1 188 ? 15.775 -14.096 -16.431 1.00 38.78 188 ASP A N 1
ATOM 1387 C CA . ASP A 1 188 ? 17.129 -13.557 -16.561 1.00 38.78 188 ASP A CA 1
ATOM 1388 C C . ASP A 1 188 ? 17.283 -12.460 -15.496 1.00 38.78 188 ASP A C 1
ATOM 1390 O O . ASP A 1 188 ? 16.622 -11.422 -15.549 1.00 38.78 188 ASP A O 1
ATOM 1394 N N . VAL A 1 189 ? 18.035 -12.738 -14.431 1.00 38.00 189 VAL A N 1
ATOM 1395 C CA . VAL A 1 189 ? 18.010 -11.886 -13.236 1.00 38.00 189 VAL A CA 1
ATOM 1396 C C . VAL A 1 189 ? 18.951 -10.715 -13.450 1.00 38.00 189 VAL A C 1
ATOM 1398 O O . VAL A 1 189 ? 20.137 -10.894 -13.227 1.00 38.00 189 VAL A O 1
ATOM 1401 N N . GLU A 1 190 ? 18.437 -9.544 -13.825 1.00 42.59 190 GLU A N 1
ATOM 1402 C CA . GLU A 1 190 ? 19.174 -8.274 -13.790 1.00 42.59 190 GLU A CA 1
ATOM 1403 C C . GLU A 1 190 ? 19.089 -7.662 -12.376 1.00 42.59 190 GLU A C 1
ATOM 1405 O O . GLU A 1 190 ? 18.023 -7.245 -11.918 1.00 42.59 190 GLU A O 1
ATOM 1410 N N . VAL A 1 191 ? 20.203 -7.644 -11.643 1.00 43.47 191 VAL A N 1
ATOM 1411 C CA . VAL A 1 191 ? 20.323 -7.053 -10.302 1.00 43.47 191 VAL A CA 1
ATOM 1412 C C . VAL A 1 191 ? 21.228 -5.835 -10.380 1.00 43.47 191 VAL A C 1
ATOM 1414 O O . VAL A 1 191 ? 22.443 -5.992 -10.415 1.00 43.47 191 VAL A O 1
ATOM 1417 N N . ALA A 1 192 ? 20.656 -4.632 -10.328 1.00 42.84 192 ALA A N 1
ATOM 1418 C CA . ALA A 1 192 ? 21.417 -3.398 -10.152 1.00 42.84 192 ALA A CA 1
ATOM 1419 C C . ALA A 1 192 ? 21.620 -3.100 -8.653 1.00 42.84 192 ALA A C 1
ATOM 1421 O O . ALA A 1 192 ? 20.675 -2.775 -7.929 1.00 42.84 192 ALA A O 1
ATOM 1422 N N . VAL A 1 193 ? 22.856 -3.199 -8.164 1.00 46.22 193 VAL A N 1
ATOM 1423 C CA . VAL A 1 193 ? 23.253 -2.821 -6.803 1.00 46.22 193 VAL A CA 1
ATOM 1424 C C . VAL A 1 193 ? 24.131 -1.582 -6.868 1.00 46.22 193 VAL A C 1
ATOM 1426 O O . VAL A 1 193 ? 25.294 -1.644 -7.263 1.00 46.22 193 VAL A O 1
ATOM 1429 N N . GLN A 1 194 ? 23.604 -0.454 -6.396 1.00 44.62 194 GLN A N 1
ATOM 1430 C CA . GLN A 1 194 ? 24.414 0.744 -6.213 1.00 44.62 194 GLN A CA 1
ATOM 1431 C C . GLN A 1 194 ? 25.273 0.585 -4.949 1.00 44.62 194 GLN A C 1
ATOM 1433 O O . GLN A 1 194 ? 24.778 0.667 -3.818 1.00 44.62 194 GLN A O 1
ATOM 1438 N N . ARG A 1 195 ? 26.575 0.336 -5.118 1.00 45.97 195 ARG A N 1
ATOM 1439 C CA . ARG A 1 195 ? 27.546 0.480 -4.027 1.00 45.97 195 ARG A CA 1
ATOM 1440 C C . ARG A 1 195 ? 27.910 1.955 -3.916 1.00 45.97 195 ARG A C 1
ATOM 1442 O O . ARG A 1 195 ? 28.146 2.634 -4.911 1.00 45.97 195 ARG A O 1
ATOM 1449 N N . GLY A 1 196 ? 27.963 2.464 -2.685 1.00 43.44 196 GLY A N 1
ATOM 1450 C CA . GLY A 1 196 ? 28.441 3.826 -2.434 1.00 43.44 196 GLY A CA 1
ATOM 1451 C C . GLY A 1 196 ? 29.774 4.095 -3.149 1.00 43.44 196 GLY A C 1
ATOM 1452 O O . GLY A 1 196 ? 30.607 3.195 -3.221 1.00 43.44 196 GLY A O 1
ATOM 1453 N N . ASN A 1 197 ? 29.937 5.334 -3.635 1.00 43.84 197 ASN A N 1
ATOM 1454 C CA . ASN A 1 197 ? 31.006 5.835 -4.523 1.00 43.84 197 ASN A CA 1
ATOM 1455 C C . ASN A 1 197 ? 30.729 5.738 -6.041 1.00 43.84 197 ASN A C 1
ATOM 1457 O O . ASN A 1 197 ? 31.677 5.735 -6.817 1.00 43.84 197 ASN A O 1
ATOM 1461 N N . GLY A 1 198 ? 29.460 5.715 -6.470 1.00 49.25 198 GLY A N 1
ATOM 1462 C CA . GLY A 1 198 ? 29.106 5.816 -7.897 1.00 49.25 198 GLY A CA 1
ATOM 1463 C C . GLY A 1 198 ? 29.332 4.528 -8.688 1.00 49.25 198 GLY A C 1
ATOM 1464 O O . GLY A 1 198 ? 29.492 4.578 -9.896 1.00 49.25 198 GLY A O 1
ATOM 1465 N N . VAL A 1 199 ? 29.373 3.371 -8.023 1.00 51.50 199 VAL A N 1
ATOM 1466 C CA . VAL A 1 199 ? 29.497 2.073 -8.696 1.00 51.50 199 VAL A CA 1
ATOM 1467 C C . VAL A 1 199 ? 28.130 1.406 -8.720 1.00 51.50 199 VAL A C 1
ATOM 1469 O O . VAL A 1 199 ? 27.557 1.126 -7.663 1.00 51.50 199 VAL A O 1
ATOM 1472 N N . VAL A 1 200 ? 27.623 1.130 -9.913 1.00 55.66 200 VAL A N 1
ATOM 1473 C CA . VAL A 1 200 ? 26.419 0.339 -10.151 1.00 55.66 200 VAL A CA 1
ATOM 1474 C C . VAL A 1 200 ? 26.868 -1.019 -10.663 1.00 55.66 200 VAL A C 1
ATOM 1476 O O . VAL A 1 200 ? 27.407 -1.146 -11.753 1.00 55.66 200 VAL A O 1
ATOM 1479 N N . GLU A 1 201 ? 26.682 -2.053 -9.853 1.00 51.09 201 GLU A N 1
ATOM 1480 C CA . GLU A 1 201 ? 26.904 -3.423 -10.306 1.00 51.09 201 GLU A CA 1
ATOM 1481 C C . GLU A 1 201 ? 25.590 -3.977 -10.842 1.00 51.09 201 GLU A C 1
ATOM 1483 O O . GLU A 1 201 ? 24.632 -4.082 -10.083 1.00 51.09 201 GLU A O 1
ATOM 1488 N N . VAL A 1 202 ? 25.550 -4.316 -12.124 1.00 53.72 202 VAL A N 1
ATOM 1489 C CA . VAL A 1 202 ? 24.442 -4.969 -12.815 1.00 53.72 202 VAL A CA 1
ATOM 1490 C C . VAL A 1 202 ? 24.821 -6.432 -13.033 1.00 53.72 202 VAL A C 1
ATOM 1492 O O . VAL A 1 202 ? 25.581 -6.780 -13.931 1.00 53.72 202 VAL A O 1
ATOM 1495 N N . ALA A 1 203 ? 24.330 -7.324 -12.179 1.00 52.44 203 ALA A N 1
ATOM 1496 C CA . ALA A 1 203 ? 24.520 -8.760 -12.363 1.00 52.44 203 ALA A CA 1
ATOM 1497 C C . ALA A 1 203 ? 23.364 -9.334 -13.181 1.00 52.44 203 ALA A C 1
ATOM 1499 O O . ALA A 1 203 ? 22.223 -9.163 -12.775 1.00 52.44 203 ALA A O 1
ATOM 1500 N N . VAL A 1 204 ? 23.660 -10.032 -14.277 1.00 53.03 204 VAL A N 1
ATOM 1501 C CA . VAL A 1 204 ? 22.718 -10.798 -15.098 1.00 53.03 204 VAL A CA 1
ATOM 1502 C C . VAL A 1 204 ? 23.013 -12.290 -14.936 1.00 53.03 204 VAL A C 1
ATOM 1504 O O . VAL A 1 204 ? 24.032 -12.796 -15.404 1.00 53.03 204 VAL A O 1
ATOM 1507 N N . GLU A 1 205 ? 22.138 -13.028 -14.253 1.00 46.03 205 GLU A N 1
ATOM 1508 C CA . GLU A 1 205 ? 22.254 -14.491 -14.141 1.00 46.03 205 GLU A CA 1
ATOM 1509 C C . GLU A 1 205 ? 21.287 -15.179 -15.114 1.00 46.03 205 GLU A C 1
ATOM 1511 O O . GLU A 1 205 ? 20.069 -1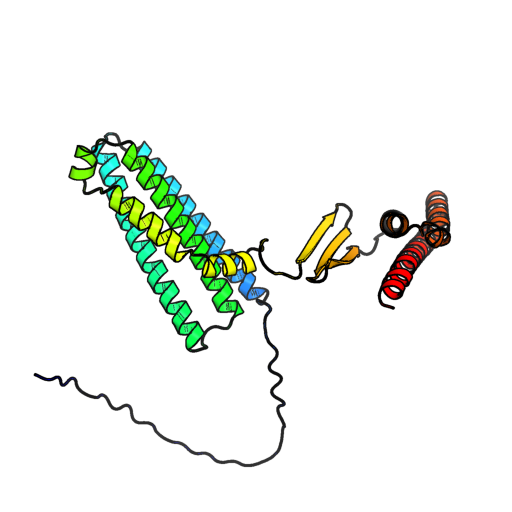5.012 -15.008 1.00 46.03 205 GLU A O 1
ATOM 1516 N N . ARG A 1 206 ? 21.838 -15.949 -16.062 1.00 48.19 206 ARG A N 1
ATOM 1517 C CA . ARG A 1 206 ? 21.092 -16.666 -17.107 1.00 48.19 206 ARG A CA 1
ATOM 1518 C C . ARG A 1 206 ? 20.700 -18.079 -16.681 1.00 48.19 206 ARG A C 1
ATOM 1520 O O . ARG A 1 206 ? 21.359 -18.714 -15.856 1.00 48.19 206 ARG A O 1
ATOM 1527 N N . GLU A 1 207 ? 19.668 -18.632 -17.324 1.00 37.19 207 GLU A N 1
ATOM 1528 C CA . GLU A 1 207 ? 19.114 -19.978 -17.059 1.00 37.19 207 GLU A CA 1
ATOM 1529 C C . GLU A 1 207 ? 20.139 -21.132 -17.080 1.00 37.19 207 GLU A C 1
ATOM 1531 O O . GLU A 1 207 ? 19.950 -22.162 -16.428 1.00 37.19 207 GLU A O 1
ATOM 1536 N N . ASN A 1 208 ? 21.226 -20.997 -17.838 1.00 44.25 208 ASN A N 1
ATOM 1537 C CA . ASN A 1 208 ? 22.287 -22.001 -17.953 1.00 44.25 208 ASN A CA 1
ATOM 1538 C C . ASN A 1 208 ? 23.341 -21.922 -16.830 1.00 44.25 208 ASN A C 1
ATOM 1540 O O . ASN A 1 208 ? 24.269 -22.735 -16.813 1.00 44.25 208 ASN A O 1
ATOM 1544 N N . GLY A 1 209 ? 23.177 -21.001 -15.876 1.00 45.59 209 GLY A N 1
ATOM 1545 C CA . GLY A 1 209 ? 24.111 -20.758 -14.778 1.00 45.59 209 GLY A CA 1
ATOM 1546 C C . GLY A 1 209 ? 25.293 -19.868 -15.161 1.00 45.59 209 GLY A C 1
ATOM 1547 O O . GLY A 1 209 ? 26.233 -19.749 -14.373 1.00 45.59 209 GLY A O 1
ATOM 1548 N N . GLU A 1 210 ? 25.269 -19.267 -16.352 1.00 42.25 210 GLU A N 1
ATOM 1549 C CA . GLU A 1 210 ? 26.192 -18.199 -16.720 1.00 42.25 210 GLU A CA 1
ATOM 1550 C C . GLU A 1 210 ? 25.803 -16.937 -15.953 1.00 42.25 210 GLU A C 1
ATOM 1552 O O . GLU A 1 210 ? 24.647 -16.513 -15.959 1.00 42.25 210 GLU A O 1
ATOM 1557 N N . ARG A 1 211 ? 26.780 -16.363 -15.255 1.00 51.25 211 ARG A N 1
ATOM 1558 C CA . ARG A 1 211 ? 26.630 -15.086 -14.574 1.00 51.25 211 ARG A CA 1
ATOM 1559 C C . ARG A 1 211 ? 27.452 -14.062 -15.331 1.00 51.25 211 ARG A C 1
ATOM 1561 O O . ARG A 1 211 ? 28.679 -14.137 -15.307 1.00 51.25 211 ARG A O 1
ATOM 1568 N N . GLU A 1 212 ? 26.773 -13.113 -15.943 1.00 51.84 212 GLU A N 1
ATOM 1569 C CA . GLU A 1 212 ? 27.371 -11.865 -16.383 1.00 51.84 212 GLU A CA 1
ATOM 1570 C C . GLU A 1 212 ? 27.238 -10.849 -15.260 1.00 51.84 212 GLU A C 1
ATOM 1572 O O . GLU A 1 212 ? 26.248 -10.815 -14.536 1.00 51.84 212 GLU A O 1
ATOM 1577 N N . VAL A 1 213 ? 28.275 -10.058 -15.041 1.00 56.50 213 VAL A N 1
ATOM 1578 C CA . VAL A 1 213 ? 28.222 -8.956 -14.084 1.00 56.50 213 VAL A CA 1
ATOM 1579 C C . VAL A 1 213 ? 28.869 -7.782 -14.775 1.00 56.50 213 VAL A C 1
ATOM 1581 O O . VAL A 1 213 ? 30.098 -7.753 -14.869 1.00 56.50 213 VAL A O 1
ATOM 1584 N N . GLU A 1 214 ? 28.034 -6.874 -15.257 1.00 53.41 214 GLU A N 1
ATOM 1585 C CA . GLU A 1 214 ? 28.408 -5.597 -15.838 1.00 53.41 214 GLU A CA 1
ATOM 1586 C C . GLU A 1 214 ? 28.516 -4.575 -14.706 1.00 53.41 214 GLU A C 1
ATOM 1588 O O . GLU A 1 214 ? 27.635 -4.464 -13.858 1.00 53.41 214 GLU A O 1
ATOM 1593 N N . THR A 1 215 ? 29.631 -3.859 -14.634 1.00 57.72 215 THR A N 1
ATOM 1594 C CA . THR A 1 215 ? 29.834 -2.842 -13.600 1.00 57.72 215 THR A CA 1
ATOM 1595 C C . THR A 1 215 ? 29.882 -1.490 -14.278 1.00 57.72 215 THR A C 1
ATOM 1597 O O . THR A 1 215 ? 30.869 -1.158 -14.930 1.00 57.72 215 THR A O 1
ATOM 1600 N N . GLU A 1 216 ? 28.832 -0.698 -14.102 1.00 58.00 216 GLU A N 1
ATOM 1601 C CA . GLU A 1 216 ? 28.801 0.680 -14.562 1.00 58.00 216 GLU A CA 1
ATOM 1602 C C . GLU A 1 216 ? 29.378 1.589 -13.471 1.00 58.00 216 GLU A C 1
ATOM 1604 O O . GLU A 1 216 ? 28.985 1.554 -12.302 1.00 58.00 216 GLU A O 1
ATOM 1609 N N . PHE A 1 217 ? 30.348 2.412 -13.848 1.00 60.12 217 PHE A N 1
ATOM 1610 C CA . PHE A 1 217 ? 30.898 3.444 -12.980 1.00 60.12 217 PHE A CA 1
ATOM 1611 C C . PHE A 1 217 ? 30.241 4.774 -13.359 1.00 60.12 217 PHE A C 1
ATOM 1613 O O . PHE A 1 217 ? 30.567 5.365 -14.387 1.00 60.12 217 PHE A O 1
ATOM 1620 N N . GLU A 1 218 ? 29.295 5.236 -12.545 1.00 50.34 218 GLU A N 1
ATOM 1621 C CA . GLU A 1 218 ? 28.590 6.499 -12.740 1.00 50.34 218 GLU A CA 1
ATOM 1622 C C . GLU A 1 218 ? 29.493 7.693 -12.396 1.00 50.34 218 GLU A C 1
ATOM 1624 O O . GLU A 1 218 ? 29.891 7.895 -11.245 1.00 50.34 218 GLU A O 1
ATOM 1629 N N . GLY A 1 219 ? 29.724 8.544 -13.397 1.00 55.94 219 GLY A N 1
ATOM 1630 C CA . GLY A 1 219 ? 30.330 9.865 -13.239 1.00 55.94 219 GLY A CA 1
ATOM 1631 C C . GLY A 1 219 ? 31.728 9.982 -13.842 1.00 55.94 219 GLY A C 1
ATOM 1632 O O . GLY A 1 219 ? 32.640 9.218 -13.530 1.00 55.94 219 GLY A O 1
ATOM 1633 N N . GLU A 1 220 ? 31.916 10.999 -14.683 1.00 65.25 220 GLU A N 1
ATOM 1634 C CA . GLU A 1 220 ? 33.251 11.465 -15.055 1.00 65.25 220 GLU A CA 1
ATOM 1635 C C . GLU A 1 220 ? 33.882 12.184 -13.850 1.00 65.25 220 GLU A C 1
ATOM 1637 O O . GLU A 1 220 ? 33.222 13.028 -13.238 1.00 65.25 220 GLU A O 1
ATOM 1642 N N . PRO A 1 221 ? 35.136 11.873 -13.476 1.00 74.12 221 PRO A N 1
ATOM 1643 C CA . PRO A 1 221 ? 35.776 12.515 -12.334 1.00 74.12 221 PRO A CA 1
ATOM 1644 C C . PRO A 1 221 ? 35.959 14.019 -12.586 1.00 74.12 221 PRO A C 1
ATOM 1646 O O . PRO A 1 221 ? 36.538 14.421 -13.597 1.00 74.12 221 PRO A O 1
ATOM 1649 N N . ASP A 1 222 ? 35.543 14.869 -11.640 1.00 77.19 222 ASP A N 1
ATOM 1650 C CA . ASP A 1 222 ? 35.638 16.330 -11.792 1.00 77.19 222 ASP A CA 1
ATOM 1651 C C . ASP A 1 222 ? 37.076 16.844 -11.579 1.00 77.19 222 ASP A C 1
ATOM 1653 O O . ASP A 1 222 ? 37.413 17.987 -11.911 1.00 77.19 222 ASP A O 1
ATOM 1657 N N . ASN A 1 223 ? 37.940 16.028 -10.969 1.00 81.56 223 ASN A N 1
ATOM 1658 C CA . ASN A 1 223 ? 39.323 16.374 -10.657 1.00 81.56 223 ASN A CA 1
ATOM 1659 C C . ASN A 1 223 ? 40.234 15.140 -10.539 1.00 81.56 223 ASN A C 1
ATOM 1661 O O . ASN A 1 223 ? 39.778 14.009 -10.414 1.00 81.56 223 ASN A O 1
ATOM 1665 N N . ALA A 1 224 ? 41.551 15.375 -10.525 1.00 81.81 224 ALA A N 1
ATOM 1666 C CA . ALA A 1 224 ? 42.555 14.314 -10.438 1.00 81.81 224 ALA A CA 1
ATOM 1667 C C . ALA A 1 224 ? 42.442 13.446 -9.169 1.00 81.81 224 ALA A C 1
ATOM 1669 O O . ALA A 1 224 ? 42.743 12.260 -9.224 1.00 81.81 224 ALA A O 1
ATOM 1670 N N . SER A 1 225 ? 41.995 14.004 -8.037 1.00 80.06 225 SER A N 1
ATOM 1671 C CA . SER A 1 225 ? 41.814 13.215 -6.810 1.00 80.06 225 SER A CA 1
ATOM 1672 C C . SER A 1 225 ? 40.648 12.237 -6.931 1.00 80.06 225 SER A C 1
ATOM 1674 O O . SER A 1 225 ? 40.736 11.127 -6.419 1.00 80.06 225 SER A O 1
ATOM 1676 N N . GLU A 1 226 ? 39.566 12.642 -7.593 1.00 78.44 226 GLU A N 1
ATOM 1677 C CA . GLU A 1 226 ? 38.426 11.770 -7.886 1.00 78.44 226 GLU A CA 1
ATOM 1678 C C . GLU A 1 226 ? 38.770 10.739 -8.960 1.00 78.44 226 GLU A C 1
ATOM 1680 O O . GLU A 1 226 ? 38.383 9.583 -8.825 1.00 78.44 226 GLU A O 1
ATOM 1685 N N . ALA A 1 227 ? 39.558 11.120 -9.971 1.00 83.12 227 ALA A N 1
ATOM 1686 C CA . ALA A 1 227 ? 40.023 10.198 -11.005 1.00 83.12 227 ALA A CA 1
ATOM 1687 C C . ALA A 1 227 ? 40.876 9.069 -10.412 1.00 83.12 227 ALA A C 1
ATOM 1689 O O . ALA A 1 227 ? 40.642 7.903 -10.718 1.00 83.12 227 ALA A O 1
ATOM 1690 N N . VAL A 1 228 ? 41.817 9.399 -9.517 1.00 84.00 228 VAL A N 1
ATOM 1691 C CA . VAL A 1 228 ? 42.621 8.389 -8.812 1.00 84.00 228 VAL A CA 1
ATOM 1692 C C . VAL A 1 228 ? 41.734 7.499 -7.939 1.00 84.00 228 VAL A C 1
ATOM 1694 O O . VAL A 1 228 ? 41.833 6.285 -8.047 1.00 84.00 228 VAL A O 1
ATOM 1697 N N . ALA A 1 229 ? 40.810 8.062 -7.154 1.00 81.06 229 ALA A N 1
ATOM 1698 C CA . ALA A 1 229 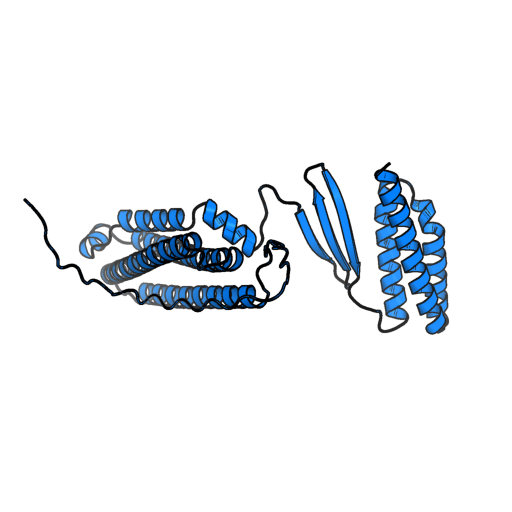? 39.911 7.268 -6.306 1.00 81.06 229 ALA A CA 1
ATOM 1699 C C . ALA A 1 229 ? 38.997 6.318 -7.111 1.00 81.06 229 ALA A C 1
ATOM 1701 O O . ALA A 1 229 ? 38.691 5.200 -6.679 1.00 81.06 229 ALA A O 1
ATOM 1702 N N . LEU A 1 230 ? 38.565 6.747 -8.298 1.00 81.69 230 LEU A N 1
ATOM 1703 C CA . LEU A 1 230 ? 37.805 5.914 -9.223 1.00 81.69 230 LEU A CA 1
ATOM 1704 C C . LEU A 1 230 ? 38.673 4.783 -9.794 1.00 81.69 230 LEU A C 1
ATOM 1706 O O . LEU A 1 230 ? 38.254 3.626 -9.785 1.00 81.69 230 LEU A O 1
ATOM 1710 N N . ALA A 1 231 ? 39.898 5.098 -10.220 1.00 85.00 231 ALA A N 1
ATOM 1711 C CA . ALA A 1 231 ? 40.860 4.113 -10.707 1.00 85.00 231 ALA A CA 1
ATOM 1712 C C . ALA A 1 231 ? 41.234 3.086 -9.623 1.00 85.00 231 ALA A C 1
ATOM 1714 O O . ALA A 1 231 ? 41.257 1.891 -9.903 1.00 85.00 231 ALA A O 1
ATOM 1715 N N . GLU A 1 232 ? 41.433 3.511 -8.370 1.00 82.56 232 GLU A N 1
ATOM 1716 C CA . GLU A 1 232 ? 41.629 2.617 -7.218 1.00 82.56 232 GLU A CA 1
ATOM 1717 C C . GLU A 1 232 ? 40.469 1.625 -7.077 1.00 82.56 232 GLU A C 1
ATOM 1719 O O . GLU A 1 232 ? 40.679 0.431 -6.854 1.00 82.56 232 GLU A O 1
ATOM 1724 N N . THR A 1 233 ? 39.238 2.114 -7.239 1.00 79.25 233 THR A N 1
ATOM 1725 C CA . THR A 1 233 ? 38.026 1.296 -7.128 1.00 79.25 233 THR A CA 1
ATOM 1726 C C . THR A 1 233 ? 37.931 0.279 -8.270 1.00 79.25 233 THR A C 1
ATOM 1728 O O . THR A 1 233 ? 37.664 -0.897 -8.015 1.00 79.25 233 THR A O 1
ATOM 1731 N N . ARG A 1 234 ? 38.206 0.695 -9.513 1.00 82.19 234 ARG A N 1
ATOM 1732 C CA . ARG A 1 234 ? 38.233 -0.184 -10.697 1.00 82.19 234 ARG A CA 1
ATOM 1733 C C . ARG A 1 234 ? 39.296 -1.271 -10.594 1.00 82.19 234 ARG A C 1
ATOM 1735 O O . ARG A 1 234 ? 38.994 -2.447 -10.774 1.00 82.19 234 ARG A O 1
ATOM 1742 N N . VAL A 1 235 ? 40.521 -0.888 -10.237 1.00 84.56 235 VAL A N 1
ATOM 1743 C CA . VAL A 1 235 ? 41.650 -1.808 -10.044 1.00 84.56 235 VAL A CA 1
ATOM 1744 C C . VAL A 1 235 ? 41.311 -2.825 -8.953 1.00 84.56 235 VAL A C 1
ATOM 1746 O O . VAL A 1 235 ? 41.440 -4.023 -9.185 1.00 84.56 235 VAL A O 1
ATOM 1749 N N . ALA A 1 236 ? 40.792 -2.393 -7.799 1.00 81.50 236 ALA A N 1
ATOM 1750 C CA . ALA A 1 236 ? 40.397 -3.301 -6.719 1.00 81.50 236 ALA A CA 1
ATOM 1751 C C . ALA A 1 236 ? 39.291 -4.292 -7.131 1.00 81.50 236 ALA A C 1
ATOM 1753 O O . ALA A 1 236 ? 39.327 -5.457 -6.732 1.00 81.50 236 ALA A O 1
ATOM 1754 N N . PHE A 1 237 ? 38.329 -3.854 -7.946 1.00 76.56 237 PHE A N 1
ATOM 1755 C CA . PHE A 1 237 ? 37.258 -4.714 -8.448 1.00 76.56 237 PHE A CA 1
ATOM 1756 C C . PHE A 1 237 ? 37.769 -5.755 -9.453 1.00 76.56 237 PHE A C 1
ATOM 1758 O O . PHE A 1 237 ? 37.476 -6.947 -9.334 1.00 76.56 237 PHE A O 1
ATOM 1765 N N . ALA A 1 238 ? 38.589 -5.327 -10.413 1.00 82.12 238 ALA A N 1
ATOM 1766 C CA . ALA A 1 238 ? 39.217 -6.221 -11.377 1.00 82.12 238 ALA A CA 1
ATOM 1767 C C . ALA A 1 238 ? 40.131 -7.251 -10.678 1.00 82.12 238 ALA A C 1
ATOM 1769 O O . ALA A 1 238 ? 40.169 -8.423 -11.059 1.00 82.12 238 ALA A O 1
ATOM 1770 N N . GLU A 1 239 ? 40.797 -6.870 -9.581 1.00 80.88 239 GLU A N 1
ATOM 1771 C CA . GLU A 1 239 ? 41.562 -7.804 -8.750 1.00 80.88 239 GLU A CA 1
ATOM 1772 C C . GLU A 1 239 ? 40.697 -8.899 -8.133 1.00 80.88 239 GLU A C 1
ATOM 1774 O O . GLU A 1 239 ? 41.107 -10.060 -8.139 1.00 80.88 239 GLU A O 1
ATOM 1779 N N . GLU A 1 240 ? 39.525 -8.553 -7.602 1.00 75.44 240 GLU A N 1
ATOM 1780 C CA . GLU A 1 240 ? 38.597 -9.518 -7.012 1.00 75.44 240 GLU A CA 1
ATOM 1781 C C . GLU A 1 240 ? 38.159 -10.558 -8.055 1.00 75.44 240 GLU A C 1
ATOM 1783 O O . GLU A 1 240 ? 38.299 -11.763 -7.818 1.00 75.44 240 GLU A O 1
ATOM 1788 N N . ARG A 1 241 ? 37.771 -10.110 -9.258 1.00 73.81 241 ARG A N 1
ATOM 1789 C CA . ARG A 1 241 ? 37.378 -10.997 -10.370 1.00 73.81 241 ARG A CA 1
ATOM 1790 C C . ARG A 1 241 ? 38.514 -11.904 -10.846 1.00 73.81 241 ARG A C 1
ATOM 1792 O O . ARG A 1 241 ? 38.314 -13.098 -11.088 1.00 73.81 241 ARG A O 1
ATOM 1799 N N . LEU A 1 242 ? 39.726 -11.366 -10.984 1.00 76.00 242 LEU A N 1
ATOM 1800 C CA . LEU A 1 242 ? 40.878 -12.132 -11.469 1.00 76.00 242 LEU A CA 1
ATOM 1801 C C . LEU A 1 242 ? 41.469 -13.064 -10.404 1.00 76.00 242 LEU A C 1
ATOM 1803 O O . LEU A 1 242 ? 42.090 -14.078 -10.738 1.00 76.00 242 LEU A O 1
ATOM 1807 N N . ASN A 1 243 ? 41.281 -12.771 -9.117 1.00 75.12 243 ASN A N 1
ATOM 1808 C CA . ASN A 1 243 ? 41.750 -13.633 -8.036 1.00 75.12 243 ASN A CA 1
ATOM 1809 C C . ASN A 1 243 ? 40.944 -14.940 -7.957 1.00 75.12 243 ASN A C 1
ATOM 1811 O O . ASN A 1 243 ? 41.535 -16.005 -7.769 1.00 75.12 243 ASN A O 1
ATOM 1815 N N . ASP A 1 244 ? 39.635 -14.887 -8.212 1.00 63.69 244 ASP A N 1
ATOM 1816 C CA . ASP A 1 244 ? 38.774 -16.076 -8.292 1.00 63.69 244 ASP A CA 1
ATOM 1817 C C . ASP A 1 244 ? 39.142 -17.009 -9.461 1.00 63.69 244 ASP A C 1
ATOM 1819 O O . ASP A 1 244 ? 38.909 -18.219 -9.398 1.00 63.69 244 ASP A O 1
ATOM 1823 N N . SER A 1 245 ? 39.792 -16.481 -10.505 1.00 60.12 245 SER A N 1
ATOM 1824 C CA . SER A 1 245 ? 40.289 -17.260 -11.648 1.00 60.12 245 SER A CA 1
ATOM 1825 C C . SER A 1 245 ? 41.766 -17.677 -11.531 1.00 60.12 245 SER A C 1
ATOM 1827 O O . SER A 1 245 ? 42.232 -18.506 -12.318 1.00 60.12 245 SER A O 1
ATOM 1829 N N . GLY A 1 246 ? 42.501 -17.160 -10.537 1.00 63.69 246 GLY A N 1
ATOM 1830 C CA . GLY A 1 246 ? 43.925 -17.438 -10.316 1.00 63.69 246 GLY A CA 1
ATOM 1831 C C . GLY A 1 246 ? 44.890 -16.641 -11.204 1.00 63.69 246 GLY A C 1
ATOM 1832 O O . GLY A 1 246 ? 46.047 -17.044 -11.333 1.00 63.69 246 GLY A O 1
ATOM 1833 N N . ASN A 1 247 ? 44.446 -15.527 -11.796 1.00 69.69 247 ASN A N 1
ATOM 1834 C CA . ASN A 1 247 ? 45.178 -14.778 -12.831 1.00 69.69 247 ASN A CA 1
ATOM 1835 C C . ASN A 1 247 ? 45.527 -13.338 -12.440 1.00 69.69 247 ASN A C 1
ATOM 1837 O O . ASN A 1 247 ? 45.840 -12.504 -13.280 1.00 69.69 247 ASN A O 1
ATOM 1841 N N . ALA A 1 248 ? 45.588 -13.057 -11.139 1.00 68.12 248 ALA A N 1
ATOM 1842 C CA . ALA A 1 248 ? 45.917 -11.741 -10.585 1.00 68.12 248 ALA A CA 1
ATOM 1843 C C . ALA A 1 248 ? 47.272 -11.133 -11.038 1.00 68.12 248 ALA A C 1
ATOM 1845 O O . ALA A 1 248 ? 47.594 -10.012 -10.640 1.00 68.12 248 ALA A O 1
ATOM 1846 N N . SER A 1 249 ? 48.090 -11.862 -11.812 1.00 75.81 249 SER A N 1
ATOM 1847 C CA . SER A 1 249 ? 49.303 -11.346 -12.457 1.00 75.81 249 SER A CA 1
ATOM 1848 C C . SER A 1 249 ? 49.030 -10.442 -13.659 1.00 75.81 249 SER A C 1
ATOM 1850 O O . SER A 1 249 ? 49.906 -9.654 -13.994 1.00 75.81 249 SER A O 1
ATOM 1852 N N . GLU A 1 250 ? 47.863 -10.546 -14.294 1.00 78.50 250 GLU A N 1
ATOM 1853 C CA . GLU A 1 250 ? 47.485 -9.718 -15.456 1.00 78.50 250 GLU A CA 1
ATOM 1854 C C . GLU A 1 250 ? 47.212 -8.268 -15.061 1.00 78.50 250 GLU A C 1
ATOM 1856 O O . GLU A 1 250 ? 47.482 -7.345 -15.813 1.00 78.50 250 GLU A O 1
ATOM 1861 N N . LEU A 1 251 ? 46.840 -8.050 -13.802 1.00 87.19 251 LEU A N 1
ATOM 1862 C CA . LEU A 1 251 ? 46.582 -6.726 -13.242 1.00 87.19 251 LEU A CA 1
ATOM 1863 C C . LEU A 1 251 ? 47.859 -5.999 -12.770 1.00 87.19 251 LEU A C 1
ATOM 1865 O O . LEU A 1 251 ? 47.800 -4.970 -12.098 1.00 87.19 251 LEU A O 1
ATOM 1869 N N . ALA A 1 252 ? 49.043 -6.554 -13.051 1.00 86.88 252 ALA A N 1
ATOM 1870 C CA . ALA A 1 252 ? 50.315 -5.990 -12.599 1.00 86.88 252 ALA A CA 1
ATOM 1871 C C . ALA A 1 252 ? 50.602 -4.613 -13.214 1.00 86.88 252 ALA A C 1
ATOM 1873 O O . ALA A 1 252 ? 51.102 -3.734 -12.509 1.00 86.88 252 ALA A O 1
ATOM 1874 N N . ASP A 1 253 ? 50.263 -4.430 -14.490 1.00 88.00 253 ASP A N 1
ATOM 1875 C CA . ASP A 1 253 ? 50.494 -3.173 -15.199 1.00 88.00 253 ASP A CA 1
ATOM 1876 C C . ASP A 1 253 ? 49.509 -2.092 -14.726 1.00 88.00 253 ASP A C 1
ATOM 1878 O O . ASP A 1 253 ? 49.946 -1.004 -14.354 1.00 88.00 253 ASP A O 1
ATOM 1882 N N . ALA A 1 254 ? 48.221 -2.423 -14.563 1.00 91.06 254 ALA A N 1
ATOM 1883 C CA . ALA A 1 254 ? 47.219 -1.512 -13.996 1.00 91.06 254 ALA A CA 1
ATOM 1884 C C . ALA A 1 254 ? 47.596 -1.016 -12.583 1.00 91.06 254 ALA A C 1
ATOM 1886 O O . ALA A 1 254 ? 47.534 0.181 -12.302 1.00 91.06 254 ALA A O 1
ATOM 1887 N N . ARG A 1 255 ? 48.081 -1.909 -11.703 1.00 91.62 255 ARG A N 1
ATOM 1888 C CA . ARG A 1 255 ? 48.588 -1.541 -10.363 1.00 91.62 255 ARG A CA 1
ATOM 1889 C C . ARG A 1 255 ? 49.774 -0.584 -10.424 1.00 91.62 255 ARG A C 1
ATOM 1891 O O . ARG A 1 255 ? 49.848 0.354 -9.636 1.00 91.62 255 ARG A O 1
ATOM 1898 N N . ALA A 1 256 ? 50.720 -0.842 -11.324 1.00 92.00 256 ALA A N 1
ATOM 1899 C CA . ALA A 1 256 ? 51.907 -0.008 -11.466 1.00 92.00 256 ALA A CA 1
ATOM 1900 C C . ALA A 1 256 ? 51.549 1.394 -11.985 1.00 92.00 256 ALA A C 1
ATOM 1902 O O . ALA A 1 256 ? 52.127 2.387 -11.536 1.00 92.00 256 ALA A O 1
ATOM 1903 N N . THR A 1 257 ? 50.580 1.480 -12.897 1.00 94.25 257 THR A N 1
ATOM 1904 C CA . THR A 1 257 ? 50.059 2.747 -13.418 1.00 94.25 257 THR A CA 1
ATOM 1905 C C . THR A 1 257 ? 49.280 3.513 -12.346 1.00 94.25 257 THR A C 1
ATOM 1907 O O . THR A 1 257 ? 49.500 4.714 -12.192 1.00 94.25 257 THR A O 1
ATOM 1910 N N . LEU A 1 258 ? 48.472 2.829 -11.528 1.00 95.00 258 LEU A N 1
ATOM 1911 C CA . LEU A 1 258 ? 47.779 3.432 -10.385 1.00 95.00 258 LEU A CA 1
ATOM 1912 C C . LEU A 1 258 ? 48.763 4.002 -9.350 1.00 95.00 258 LEU A C 1
ATOM 1914 O O . LEU A 1 258 ? 48.638 5.156 -8.951 1.00 95.00 258 LEU A O 1
ATOM 1918 N N . GLU A 1 259 ? 49.811 3.251 -8.996 1.00 94.19 259 GLU A N 1
ATOM 1919 C CA . GLU A 1 259 ? 50.863 3.726 -8.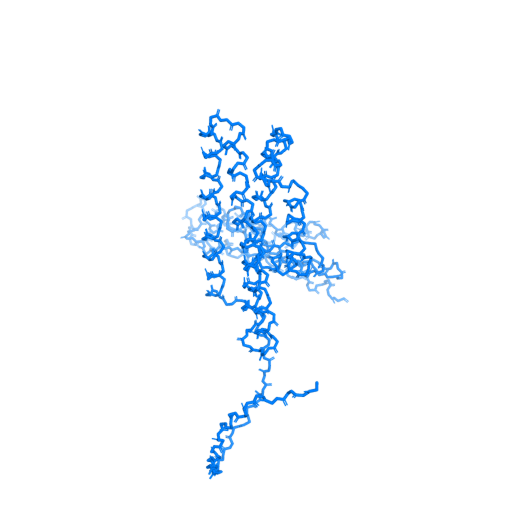083 1.00 94.19 259 GLU A CA 1
ATOM 1920 C C . GLU A 1 259 ? 51.582 4.972 -8.643 1.00 94.19 259 GLU A C 1
ATOM 1922 O O . GLU A 1 259 ? 51.965 5.885 -7.905 1.00 94.19 259 GLU A O 1
ATOM 1927 N N . ALA A 1 260 ? 51.740 5.053 -9.968 1.00 93.81 260 ALA A N 1
ATOM 1928 C CA . ALA A 1 260 ? 52.275 6.238 -10.626 1.00 93.81 260 ALA A CA 1
ATOM 1929 C C . ALA A 1 260 ? 51.288 7.423 -10.608 1.00 93.81 260 ALA A C 1
ATOM 1931 O O . ALA A 1 260 ? 51.737 8.570 -10.497 1.00 93.81 260 ALA A O 1
ATOM 1932 N N . ALA A 1 261 ? 49.979 7.168 -10.706 1.00 93.69 261 ALA A N 1
ATOM 1933 C CA . ALA A 1 261 ? 48.925 8.177 -10.605 1.00 93.69 261 ALA A CA 1
ATOM 1934 C C . ALA A 1 261 ? 48.887 8.801 -9.201 1.00 93.69 261 ALA A C 1
ATOM 1936 O O . ALA A 1 261 ? 48.934 10.028 -9.077 1.00 93.69 261 ALA A O 1
ATOM 1937 N N . ASP A 1 262 ? 48.930 7.970 -8.156 1.00 94.38 262 ASP A N 1
ATOM 1938 C CA . ASP A 1 262 ? 49.048 8.398 -6.757 1.00 94.38 262 ASP A CA 1
ATOM 1939 C C . ASP A 1 262 ? 50.283 9.270 -6.541 1.00 94.38 262 ASP A C 1
ATOM 1941 O O . ASP A 1 262 ? 50.199 10.396 -6.044 1.00 94.38 262 ASP A O 1
ATOM 1945 N N . ALA A 1 263 ? 51.447 8.803 -7.000 1.00 94.31 263 ALA A N 1
ATOM 1946 C CA . ALA A 1 263 ? 52.682 9.565 -6.887 1.00 94.31 263 ALA A CA 1
ATOM 1947 C C . ALA A 1 263 ? 52.606 10.905 -7.642 1.00 94.31 263 ALA A C 1
ATOM 1949 O O . ALA A 1 263 ? 53.173 11.909 -7.198 1.00 94.31 263 ALA A O 1
ATOM 1950 N N . ALA A 1 264 ? 51.928 10.962 -8.792 1.00 92.56 264 ALA A N 1
ATOM 1951 C CA . ALA A 1 264 ? 51.714 12.208 -9.523 1.00 92.56 264 ALA A CA 1
ATOM 1952 C C . ALA A 1 264 ? 50.800 13.171 -8.747 1.00 92.56 264 ALA A C 1
ATOM 1954 O O . ALA A 1 264 ? 51.113 14.365 -8.674 1.00 92.56 264 ALA A O 1
ATOM 1955 N N . LEU A 1 265 ? 49.741 12.661 -8.111 1.00 91.56 265 LEU A N 1
ATOM 1956 C CA . LEU A 1 265 ? 48.816 13.431 -7.280 1.00 91.56 265 LEU A CA 1
ATOM 1957 C C . LEU A 1 265 ? 49.523 14.005 -6.041 1.00 91.56 265 LEU A C 1
ATOM 1959 O O . LEU A 1 265 ? 49.432 15.205 -5.774 1.00 91.56 265 LEU A O 1
ATOM 1963 N N . GLU A 1 266 ? 50.323 13.194 -5.345 1.00 92.44 266 GLU A N 1
ATOM 1964 C CA . GLU A 1 266 ? 51.130 13.609 -4.187 1.00 92.44 266 GLU A CA 1
ATOM 1965 C C . GLU A 1 266 ? 52.149 14.705 -4.535 1.00 92.44 266 GLU A C 1
ATOM 1967 O O . GLU A 1 266 ? 52.429 15.601 -3.733 1.00 92.44 266 GLU A O 1
ATOM 1972 N N . ASN A 1 267 ? 52.696 14.659 -5.752 1.00 93.00 267 ASN A N 1
ATOM 1973 C CA . ASN A 1 267 ? 53.622 15.664 -6.269 1.00 93.00 267 ASN A CA 1
ATOM 1974 C C . ASN A 1 267 ? 52.914 16.901 -6.859 1.00 93.00 267 ASN A C 1
ATOM 1976 O O . ASN A 1 267 ? 53.589 17.807 -7.358 1.00 93.00 267 ASN A O 1
ATOM 1980 N N . GLY A 1 268 ? 51.577 16.961 -6.813 1.00 90.19 268 GLY A N 1
ATOM 1981 C CA . GLY A 1 268 ? 50.765 18.068 -7.327 1.00 90.19 268 GLY A CA 1
ATOM 1982 C C . GLY A 1 268 ? 50.712 18.154 -8.855 1.00 90.19 268 GLY A C 1
ATOM 1983 O O . GLY A 1 268 ? 50.465 19.227 -9.403 1.00 90.19 268 GLY A O 1
ATOM 1984 N N . SER A 1 269 ? 50.993 17.055 -9.555 1.00 93.06 269 SER A N 1
ATOM 1985 C CA . SER A 1 269 ? 50.930 16.957 -11.017 1.00 93.06 269 SER A CA 1
ATOM 1986 C C . SER A 1 269 ? 49.560 16.434 -11.454 1.00 93.06 269 SER A C 1
ATOM 1988 O O . SER A 1 269 ? 49.449 15.312 -11.933 1.00 93.06 269 SER A O 1
ATOM 1990 N N . GLU A 1 270 ? 48.521 17.254 -11.279 1.00 88.50 270 GLU A N 1
ATOM 1991 C CA . GLU A 1 270 ? 47.109 16.874 -11.473 1.00 88.50 270 GLU A CA 1
ATOM 1992 C C . GLU A 1 270 ? 46.810 16.320 -12.876 1.00 88.50 270 GLU A C 1
ATOM 1994 O O . GLU A 1 270 ? 46.184 15.276 -13.000 1.00 88.50 270 GLU A O 1
ATOM 1999 N N . GLU A 1 271 ? 47.312 16.966 -13.933 1.00 89.75 271 GLU A N 1
ATOM 2000 C CA . GLU A 1 271 ? 47.112 16.524 -15.326 1.00 89.75 271 GLU A CA 1
ATOM 2001 C C . GLU A 1 271 ? 47.729 15.142 -15.585 1.00 89.75 271 GLU A C 1
ATOM 2003 O O . GLU A 1 271 ? 47.130 14.297 -16.243 1.00 89.75 271 GLU A O 1
ATOM 2008 N N . ARG A 1 272 ? 48.905 14.884 -15.000 1.00 90.56 272 ARG A N 1
ATOM 2009 C CA . ARG A 1 272 ? 49.591 13.593 -15.119 1.00 90.56 272 ARG A CA 1
ATOM 2010 C C . ARG A 1 272 ? 48.918 12.513 -14.273 1.00 90.56 272 ARG A C 1
ATOM 2012 O O . ARG A 1 272 ? 48.912 11.360 -14.679 1.00 90.56 272 ARG A O 1
ATOM 2019 N N . ALA A 1 273 ? 48.385 12.881 -13.110 1.00 90.62 273 ALA A N 1
ATOM 2020 C CA . ALA A 1 273 ? 47.629 11.976 -12.252 1.00 90.62 273 ALA A CA 1
ATOM 2021 C C . ALA A 1 273 ? 46.317 11.543 -12.916 1.00 90.62 273 ALA A C 1
ATOM 2023 O O . ALA A 1 273 ? 45.981 10.369 -12.858 1.00 90.62 273 ALA A O 1
ATOM 2024 N N . LEU A 1 274 ? 45.625 12.463 -13.596 1.00 89.75 274 LEU A N 1
ATOM 2025 C CA . LEU A 1 274 ? 44.401 12.161 -14.339 1.00 89.75 274 LEU A CA 1
ATOM 2026 C C . LEU A 1 274 ? 44.670 11.215 -15.518 1.00 89.75 274 LEU A C 1
ATOM 2028 O O . LEU A 1 274 ? 44.005 10.194 -15.623 1.00 89.75 274 LEU A O 1
ATOM 2032 N N . GLU A 1 275 ? 45.685 11.508 -16.337 1.00 91.00 275 GLU A N 1
ATOM 2033 C CA . GLU A 1 275 ? 46.093 10.645 -17.461 1.00 91.00 275 GLU A CA 1
ATOM 2034 C C . GLU A 1 275 ? 46.447 9.225 -16.990 1.00 91.00 275 GLU A C 1
ATOM 2036 O O . GLU A 1 275 ? 45.998 8.242 -17.567 1.00 91.00 275 GLU A O 1
ATOM 2041 N N . LEU A 1 276 ? 47.224 9.113 -15.908 1.00 93.31 276 LEU A N 1
ATOM 2042 C CA . LEU A 1 276 ? 47.614 7.818 -15.348 1.00 93.31 276 LEU A CA 1
ATOM 2043 C C . LEU A 1 276 ? 46.440 7.077 -14.692 1.00 93.31 276 LEU A C 1
ATOM 2045 O O . LEU A 1 276 ? 46.396 5.855 -14.739 1.00 93.31 276 LEU A O 1
ATOM 2049 N N . ALA A 1 277 ? 45.492 7.786 -14.079 1.00 90.31 277 ALA A N 1
ATOM 2050 C CA . ALA A 1 277 ? 44.300 7.171 -13.500 1.00 90.31 277 ALA A CA 1
ATOM 2051 C C . ALA A 1 277 ? 43.356 6.609 -14.581 1.00 90.31 277 ALA A C 1
ATOM 2053 O O . ALA A 1 277 ? 42.778 5.535 -14.402 1.00 90.31 277 ALA A O 1
ATOM 2054 N N . GLU A 1 278 ? 43.229 7.306 -15.711 1.00 89.62 278 GLU A N 1
ATOM 2055 C CA . GLU A 1 278 ? 42.488 6.835 -16.887 1.00 89.62 278 GLU A CA 1
ATOM 2056 C C . GLU A 1 278 ? 43.171 5.607 -17.505 1.00 89.62 278 GLU A C 1
ATOM 2058 O O . GLU A 1 278 ? 42.534 4.568 -17.649 1.00 89.62 278 GLU A O 1
ATOM 2063 N N . GLU A 1 279 ? 44.488 5.670 -17.730 1.00 92.25 279 GLU A N 1
ATOM 2064 C CA . GLU A 1 279 ? 45.289 4.546 -18.241 1.00 92.25 279 GLU A CA 1
ATOM 2065 C C . GLU A 1 279 ? 45.209 3.316 -17.316 1.00 92.25 279 GLU A C 1
ATOM 2067 O O . GLU A 1 279 ? 45.073 2.184 -17.781 1.00 92.25 279 GLU A O 1
ATOM 2072 N N . ALA A 1 280 ? 45.248 3.516 -15.994 1.00 91.19 280 ALA A N 1
ATOM 2073 C CA . ALA A 1 280 ? 45.099 2.435 -15.020 1.00 91.19 280 ALA A CA 1
ATOM 2074 C C . ALA A 1 280 ? 43.694 1.811 -15.040 1.00 91.19 280 ALA A C 1
ATOM 2076 O O . ALA A 1 280 ? 43.571 0.604 -14.837 1.00 91.19 280 ALA A O 1
ATOM 2077 N N . SER A 1 281 ? 42.658 2.620 -15.288 1.00 87.50 281 SER A N 1
ATOM 2078 C CA . SER A 1 281 ? 41.275 2.151 -15.429 1.00 87.50 281 SER A CA 1
ATOM 2079 C C . SER A 1 281 ? 41.108 1.300 -16.688 1.00 87.50 281 SER A C 1
ATOM 2081 O O . SER A 1 281 ? 40.650 0.168 -16.585 1.00 87.50 281 SER A O 1
ATOM 2083 N N . GLU A 1 282 ? 41.561 1.804 -17.840 1.00 87.75 282 GLU A N 1
ATOM 2084 C CA . GLU A 1 282 ? 41.484 1.113 -19.137 1.00 87.75 282 GLU A CA 1
ATOM 2085 C C . GLU A 1 282 ? 42.251 -0.217 -19.103 1.00 87.75 282 GLU A C 1
ATOM 2087 O O . GLU A 1 282 ? 41.725 -1.259 -19.481 1.00 87.75 282 GLU A O 1
ATOM 2092 N N . THR A 1 283 ? 43.462 -0.215 -18.534 1.00 88.19 283 THR A N 1
ATOM 2093 C CA . THR A 1 283 ? 44.273 -1.438 -18.392 1.00 88.19 283 THR A CA 1
ATOM 2094 C C . THR A 1 283 ? 43.607 -2.471 -17.471 1.00 88.19 283 THR A C 1
ATOM 2096 O O . THR A 1 283 ? 43.776 -3.675 -17.654 1.00 88.19 283 THR A O 1
ATOM 2099 N N . ALA A 1 284 ? 42.882 -2.025 -16.438 1.00 86.12 284 ALA A N 1
ATOM 2100 C CA . ALA A 1 284 ? 42.169 -2.925 -15.533 1.00 86.12 284 ALA A CA 1
ATOM 2101 C C . ALA A 1 284 ? 40.925 -3.542 -16.191 1.00 86.12 284 ALA A C 1
ATOM 2103 O O . ALA A 1 284 ? 40.632 -4.707 -15.926 1.00 86.12 284 ALA A O 1
ATOM 2104 N N . GLU A 1 285 ? 40.222 -2.781 -17.032 1.00 83.88 285 GLU A N 1
ATOM 2105 C CA . GLU A 1 285 ? 39.065 -3.241 -17.809 1.00 83.88 285 GLU A CA 1
ATOM 2106 C C . GLU A 1 285 ? 39.494 -4.254 -18.883 1.00 83.88 285 GLU A C 1
ATOM 2108 O O . GLU A 1 285 ? 38.986 -5.376 -18.888 1.00 83.88 285 GLU A O 1
ATOM 2113 N N . GLU A 1 286 ? 40.519 -3.938 -19.683 1.00 84.56 286 GLU A N 1
ATOM 2114 C CA . GLU A 1 286 ? 41.064 -4.835 -20.720 1.00 84.56 286 GLU A CA 1
ATOM 2115 C C . GLU A 1 286 ? 41.502 -6.190 -20.131 1.00 84.56 286 GLU A C 1
ATOM 2117 O O . GLU A 1 286 ? 41.205 -7.250 -20.681 1.00 84.56 286 GLU A O 1
ATOM 2122 N N . ALA A 1 287 ? 42.131 -6.181 -18.949 1.00 83.00 287 ALA A N 1
ATOM 2123 C CA . ALA A 1 287 ? 42.550 -7.404 -18.262 1.00 83.00 287 ALA A CA 1
ATOM 2124 C C . ALA A 1 287 ? 41.379 -8.300 -17.808 1.00 83.00 287 ALA A C 1
ATOM 2126 O O . ALA A 1 287 ? 41.567 -9.503 -17.612 1.00 83.00 287 ALA A O 1
ATOM 2127 N N . VAL A 1 288 ? 40.187 -7.736 -17.589 1.00 77.94 288 VAL A N 1
ATOM 2128 C CA . VAL A 1 288 ? 38.975 -8.499 -17.254 1.00 77.94 288 VAL A CA 1
ATOM 2129 C C . VAL A 1 288 ? 38.302 -9.014 -18.527 1.00 77.94 288 VAL A C 1
ATOM 2131 O O . VAL A 1 288 ? 37.951 -10.195 -18.567 1.00 77.94 288 VAL A O 1
ATOM 2134 N N . GLU A 1 289 ? 38.185 -8.176 -19.561 1.00 75.69 289 GLU A N 1
ATOM 2135 C CA . GLU A 1 289 ? 37.553 -8.513 -20.847 1.00 75.69 289 GLU A CA 1
ATOM 2136 C C . GLU A 1 289 ? 38.275 -9.655 -21.577 1.00 75.69 289 GLU A C 1
ATOM 2138 O O . GLU A 1 289 ? 37.630 -10.622 -21.985 1.00 75.69 289 GLU A O 1
ATOM 2143 N N . GLU A 1 290 ? 39.616 -9.633 -21.646 1.00 71.69 290 GLU A N 1
ATOM 2144 C CA . GLU A 1 290 ? 40.407 -10.702 -22.285 1.00 71.69 290 GLU A CA 1
ATOM 2145 C C . GLU A 1 290 ? 40.113 -12.096 -21.692 1.00 71.69 290 GLU A C 1
ATOM 2147 O O . GLU A 1 290 ? 40.329 -13.120 -22.344 1.00 71.69 290 GLU A O 1
ATOM 2152 N N . ARG A 1 291 ? 39.599 -12.167 -20.456 1.00 66.94 291 ARG A N 1
ATOM 2153 C CA . ARG A 1 291 ? 39.244 -13.428 -19.790 1.00 66.94 291 ARG A CA 1
ATOM 2154 C C . ARG A 1 291 ? 37.791 -13.838 -19.933 1.00 66.94 291 ARG A C 1
ATOM 2156 O O . ARG A 1 291 ? 37.499 -15.020 -19.728 1.00 66.94 291 ARG A O 1
ATOM 2163 N N . GLU A 1 292 ? 36.894 -12.910 -20.227 1.00 60.41 292 GLU A N 1
ATOM 2164 C CA . GLU A 1 292 ? 35.506 -13.243 -20.546 1.00 60.41 292 GLU A CA 1
ATOM 2165 C C . GLU A 1 292 ? 35.451 -13.899 -21.938 1.00 60.41 292 GLU A C 1
ATOM 2167 O O . GLU A 1 292 ? 34.872 -14.979 -22.063 1.00 60.41 292 GLU A O 1
ATOM 2172 N N . ASP A 1 293 ? 36.241 -13.405 -22.897 1.00 56.94 293 ASP A N 1
ATOM 2173 C CA . ASP A 1 293 ? 36.396 -13.999 -24.235 1.00 56.94 293 ASP A CA 1
ATOM 2174 C C . ASP A 1 293 ? 37.028 -15.411 -24.221 1.00 56.94 293 ASP A C 1
ATOM 2176 O O . ASP A 1 293 ? 36.627 -16.293 -24.982 1.00 56.94 293 ASP A O 1
ATOM 2180 N N . GLU A 1 294 ? 37.990 -15.687 -23.328 1.00 54.16 294 GLU A N 1
ATOM 2181 C CA . GLU A 1 294 ? 38.622 -17.017 -23.210 1.00 54.16 294 GLU A CA 1
ATOM 2182 C C . GLU A 1 294 ? 37.706 -18.097 -22.595 1.00 54.16 294 GLU A C 1
ATOM 2184 O O . GLU A 1 294 ? 38.030 -19.287 -22.664 1.00 54.16 294 GLU A O 1
ATOM 2189 N N . ARG A 1 295 ? 36.579 -17.728 -21.965 1.00 51.09 295 ARG A N 1
ATOM 2190 C CA . ARG A 1 295 ? 35.608 -18.694 -21.414 1.00 51.09 295 ARG A CA 1
ATOM 2191 C C . ARG A 1 295 ? 34.569 -19.169 -22.431 1.00 51.09 295 ARG A C 1
ATOM 2193 O O . ARG A 1 295 ? 33.919 -20.181 -22.161 1.00 51.09 295 ARG A O 1
ATOM 2200 N N . GLU A 1 296 ? 34.428 -18.483 -23.564 1.00 44.38 296 GLU A N 1
ATOM 2201 C CA . GLU A 1 296 ? 33.446 -18.805 -24.608 1.00 44.38 296 GLU A CA 1
ATOM 2202 C C . GLU A 1 296 ? 33.976 -19.753 -25.715 1.00 44.38 296 GLU A C 1
ATOM 2204 O O . GLU A 1 296 ? 33.184 -20.233 -26.534 1.00 44.38 296 GLU A O 1
ATOM 2209 N N . GLU A 1 297 ? 35.278 -20.095 -25.725 1.00 40.88 297 GLU A N 1
ATOM 2210 C CA . GLU A 1 297 ? 35.902 -21.095 -26.632 1.00 40.88 297 GLU A CA 1
ATOM 2211 C C . GLU A 1 297 ? 36.068 -22.507 -26.024 1.00 40.88 297 GLU A C 1
ATOM 2213 O O . GLU A 1 297 ? 35.834 -23.500 -26.767 1.00 40.88 297 GLU A O 1
#